Protein AF-A0A653D2W8-F1 (afdb_monomer)

InterPro domains:
  IPR002058 PAP/25A-associated [PF03828] (78-154)

Foldseek 3Di:
DQVVLCVVLVCCVPFVDDPVLSVLLLLLLCLLVQQHDAQQVQQVVADDAADADPLWGHHDPRDDPVRRRVRGDDDPDDPLRSLLSSLVCLLPDPFQFWARASNVSDIDGLCCLVDVVSDDPSCVSVVVQVPDDPHQAQPSRASGAYADNTNRSDGSCRSGDVVSSVSSSVSSVVSSVVSVVD

Mean predicted aligned error: 3.53 Å

Nearest PDB structures (foldseek):
  6i0v-assembly1_A  TM=8.458E-01  e=6.953E-09  Drosophila melanogaster
  5wu6-assembly2_B  TM=8.467E-01  e=8.467E-08  Homo sapiens
  5wu6-assembly3_C  TM=8.098E-01  e=2.177E-07  Homo sapiens
  5wu1-assembly1_A  TM=8.146E-01  e=5.916E-07  Homo sapiens
  5wu5-assembly5_D  TM=8.092E-01  e=3.794E-07  Homo sapiens

Sequence (182 aa):
MIKEWSENNNLKDHDHVSNYLLSVMAIFFLQTEQYLISIKRLREVNKGADPVIDGWETVKYTTSIKELQQYVKPCEKSITELLKAFFQYYAKFSYNSDVVCPLLGYTFRKKVFENNSSLPPEMKSYVNKLRRQSPELFKHTASFCVQDPFDLSHNLAKAWQASTVNKFKALCNLSYQHLNSL

Solvent-accessible surface area (backbone atoms only — not comparable to full-atom values): 10126 Å² total; per-residue (Å²): 103,75,66,53,54,38,54,78,64,53,34,39,86,79,53,66,55,49,67,65,48,55,50,52,54,51,52,29,52,35,16,64,72,32,55,35,73,20,49,54,56,50,43,71,69,18,81,73,83,57,49,66,60,94,68,25,57,54,67,50,90,69,60,51,71,80,64,54,52,77,74,31,50,86,77,86,67,51,72,69,55,51,50,32,50,50,22,47,50,54,42,67,52,60,42,87,51,36,27,47,32,34,33,72,23,53,71,48,56,37,71,39,72,80,42,73,91,64,49,62,78,92,45,48,42,47,61,57,45,62,73,45,88,87,46,76,65,54,50,55,88,31,50,33,33,33,42,39,70,48,53,61,36,41,36,67,32,52,82,37,45,63,67,48,51,51,52,52,29,50,51,20,42,52,51,24,53,53,61,73,73,110

Organism: Callosobruchus maculatus (NCBI:txid64391)

Secondary structure (DSSP, 8-state):
-HHHHHHHTTTTTTT---HHHHHHHHHHHHHHTTSS--HHHHHHHS-SPPPEETTEE-----S-HHHHGGGS------HHHHHHHHHHHHHH--TTTEEB-TTTTS-EEGGGGGSGGGS-GGGHHHHHHTTSSSPPPP-TTSSS-BB-SS-TT-BTTTT--HHHHHHHHHHHHHHHHHHHH-

Radius of gyration: 17.08 Å; Cα contacts (8 Å, |Δi|>4): 250; chains: 1; bounding box: 38×40×42 Å

pLDDT: mean 94.14, std 5.37, range [65.62, 98.75]

Structure (mmCIF, N/CA/C/O backbone):
data_AF-A0A653D2W8-F1
#
_entry.id   AF-A0A653D2W8-F1
#
loop_
_atom_site.group_PDB
_atom_site.id
_atom_site.type_symbol
_atom_site.label_atom_id
_atom_site.label_alt_id
_atom_site.label_comp_id
_atom_site.label_asym_id
_atom_site.label_entity_id
_atom_site.label_seq_id
_atom_site.pdbx_PDB_ins_code
_atom_site.Cartn_x
_atom_site.Cartn_y
_atom_site.Cartn_z
_atom_site.occupancy
_atom_site.B_iso_or_equiv
_atom_site.auth_seq_id
_atom_site.auth_comp_id
_atom_site.auth_asym_id
_atom_site.auth_atom_id
_atom_site.pdbx_PDB_model_num
ATOM 1 N N . MET A 1 1 ? 0.296 9.881 14.217 1.00 87.56 1 MET A N 1
ATOM 2 C CA . MET A 1 1 ? -0.995 9.161 14.301 1.00 87.56 1 MET A CA 1
ATOM 3 C C . MET A 1 1 ? -0.872 7.674 13.973 1.00 87.56 1 MET A C 1
ATOM 5 O O . MET A 1 1 ? -0.696 6.943 14.925 1.00 87.56 1 MET A O 1
ATOM 9 N N . ILE A 1 2 ? -0.869 7.178 12.720 1.00 93.25 2 ILE A N 1
ATOM 10 C CA . ILE A 1 2 ? -0.815 5.703 12.475 1.00 93.25 2 ILE A CA 1
ATOM 11 C C . ILE A 1 2 ? 0.471 5.056 13.029 1.00 93.25 2 ILE A C 1
ATOM 13 O O . ILE A 1 2 ? 0.415 3.998 13.649 1.00 93.25 2 ILE A O 1
ATOM 17 N N . LYS A 1 3 ? 1.627 5.717 12.865 1.00 93.12 3 LYS A N 1
ATOM 18 C CA . LYS A 1 3 ? 2.903 5.287 13.471 1.00 93.12 3 LYS A CA 1
ATOM 19 C C . LYS A 1 3 ? 2.792 5.116 14.992 1.00 93.12 3 LYS A C 1
ATOM 21 O O . LYS A 1 3 ? 3.157 4.077 15.520 1.00 93.12 3 LYS A O 1
ATOM 26 N N . GLU A 1 4 ? 2.294 6.145 15.661 1.00 92.69 4 GLU A N 1
ATOM 27 C CA . GLU A 1 4 ? 2.166 6.211 17.120 1.00 92.69 4 GLU A CA 1
ATOM 28 C C . GLU A 1 4 ? 1.120 5.218 17.639 1.00 92.69 4 GLU A C 1
ATOM 30 O O . GLU A 1 4 ? 1.358 4.493 18.594 1.00 92.69 4 GLU A O 1
ATOM 35 N N . TRP A 1 5 ? -0.007 5.087 16.936 1.00 94.75 5 TRP A N 1
ATOM 36 C CA . TRP A 1 5 ? -0.993 4.040 17.185 1.00 94.75 5 TRP A CA 1
ATOM 37 C C . TRP A 1 5 ? -0.360 2.643 17.117 1.00 94.75 5 TRP A C 1
ATOM 39 O O . TRP A 1 5 ? -0.633 1.804 17.970 1.00 94.75 5 TRP A O 1
ATOM 49 N N . SER A 1 6 ? 0.519 2.389 16.143 1.00 93.06 6 SER A N 1
ATOM 50 C CA . SER A 1 6 ? 1.221 1.107 16.023 1.00 93.06 6 SER A CA 1
ATOM 51 C C . SER A 1 6 ? 2.229 0.867 17.152 1.00 93.06 6 SER A C 1
ATOM 53 O O . SER A 1 6 ? 2.433 -0.284 17.536 1.00 93.06 6 SER A O 1
ATOM 55 N N . GLU A 1 7 ? 2.874 1.920 17.656 1.00 91.25 7 GLU A N 1
ATOM 56 C CA . GLU A 1 7 ? 3.772 1.860 18.818 1.00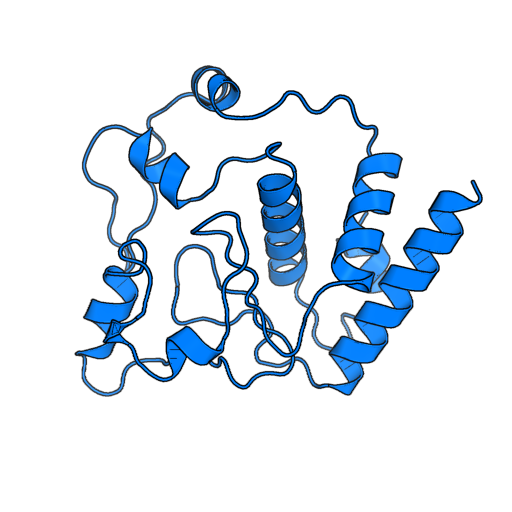 91.25 7 GLU A CA 1
ATOM 57 C C . GLU A 1 7 ? 2.971 1.525 20.082 1.00 91.25 7 GLU A C 1
ATOM 59 O O . GLU A 1 7 ? 3.240 0.515 20.726 1.00 91.25 7 GLU A O 1
ATOM 64 N N . ASN A 1 8 ? 1.896 2.268 20.349 1.00 92.50 8 ASN A N 1
ATOM 65 C CA . ASN A 1 8 ? 1.053 2.096 21.539 1.00 92.50 8 ASN A CA 1
ATOM 66 C C . ASN A 1 8 ? 0.310 0.749 21.590 1.00 92.50 8 ASN A C 1
ATOM 68 O O . ASN A 1 8 ? -0.152 0.341 22.651 1.00 92.50 8 ASN A O 1
ATOM 72 N N . ASN A 1 9 ? 0.191 0.048 20.459 1.00 90.75 9 ASN A N 1
ATOM 73 C CA . ASN A 1 9 ? -0.412 -1.286 20.376 1.00 90.75 9 ASN A CA 1
ATOM 74 C C . ASN A 1 9 ? 0.621 -2.422 20.240 1.00 90.75 9 ASN A C 1
ATOM 76 O O . ASN A 1 9 ? 0.262 -3.551 19.882 1.00 90.75 9 ASN A O 1
ATOM 80 N N . ASN A 1 10 ? 1.903 -2.148 20.517 1.00 87.38 10 ASN A N 1
ATOM 81 C CA . ASN A 1 10 ? 2.988 -3.134 20.522 1.00 87.38 10 ASN A CA 1
ATOM 82 C C . ASN A 1 10 ? 3.085 -3.937 19.213 1.00 87.38 10 ASN A C 1
ATOM 84 O O . ASN A 1 10 ? 3.295 -5.152 19.232 1.00 87.38 10 ASN A O 1
ATOM 88 N N . LEU A 1 11 ? 2.867 -3.284 18.067 1.00 85.25 11 LEU A N 1
ATOM 89 C CA . LEU A 1 11 ? 3.026 -3.906 16.747 1.00 85.25 11 LEU A CA 1
ATOM 90 C C . LEU A 1 11 ? 4.476 -3.810 16.241 1.00 85.25 11 LEU A C 1
ATOM 92 O O . LEU A 1 11 ? 4.900 -4.587 15.393 1.00 85.25 11 LEU A O 1
ATOM 96 N N . LYS A 1 12 ? 5.278 -2.875 16.750 1.00 77.00 12 LYS A N 1
ATOM 97 C CA . LYS A 1 12 ? 6.674 -2.747 16.310 1.00 77.00 12 LYS A CA 1
ATOM 98 C C . LYS A 1 12 ? 7.594 -3.781 16.932 1.00 77.00 12 LYS A C 1
ATOM 100 O O . LYS A 1 12 ? 8.312 -4.464 16.209 1.00 77.00 12 LYS A O 1
ATOM 105 N N . ASP A 1 13 ? 7.545 -3.887 18.252 1.00 69.50 13 ASP A N 1
ATOM 106 C CA . ASP A 1 13 ? 8.549 -4.640 19.003 1.00 69.50 13 ASP A CA 1
ATOM 107 C C . ASP A 1 13 ? 8.318 -6.149 18.905 1.00 69.50 13 ASP A C 1
ATOM 109 O O . ASP A 1 13 ? 9.269 -6.914 18.777 1.00 69.50 13 ASP A O 1
ATOM 113 N N . HIS A 1 14 ? 7.051 -6.574 18.886 1.00 65.62 14 HIS A N 1
ATOM 114 C CA . HIS A 1 14 ? 6.687 -7.989 18.798 1.00 65.62 14 HIS A CA 1
ATOM 115 C C . HIS A 1 14 ? 6.446 -8.486 17.372 1.00 65.62 14 HIS A C 1
ATOM 117 O O . HIS A 1 14 ? 6.720 -9.645 17.081 1.00 65.62 14 HIS A O 1
ATOM 123 N N . ASP A 1 15 ? 5.916 -7.633 16.495 1.00 72.06 15 ASP A N 1
ATOM 124 C CA . ASP A 1 15 ? 5.429 -8.041 15.173 1.00 72.06 15 ASP A CA 1
ATOM 125 C C . ASP A 1 15 ? 6.260 -7.450 14.013 1.00 72.06 15 ASP A C 1
ATOM 127 O O . ASP A 1 15 ? 5.933 -7.648 12.840 1.00 72.06 15 ASP A O 1
ATOM 131 N N . HIS A 1 16 ? 7.336 -6.715 14.330 1.00 76.94 16 HIS A N 1
ATOM 132 C CA . HIS A 1 16 ? 8.258 -6.082 13.378 1.00 76.94 16 HIS A CA 1
ATOM 133 C C . HIS A 1 16 ? 7.561 -5.243 12.294 1.00 76.94 16 HIS A C 1
ATOM 135 O O . HIS A 1 16 ? 8.010 -5.157 11.146 1.00 76.94 16 HIS A O 1
ATOM 141 N N . VAL A 1 17 ? 6.450 -4.591 12.650 1.00 84.62 17 VAL A N 1
ATOM 142 C CA . VAL A 1 17 ? 5.737 -3.690 11.744 1.00 84.62 17 VAL A CA 1
ATOM 143 C C . VAL A 1 17 ? 6.582 -2.450 11.465 1.00 84.62 17 VAL A C 1
ATOM 145 O O . VAL A 1 17 ? 6.820 -1.621 12.343 1.00 84.62 17 VAL A O 1
ATOM 148 N N . SER A 1 18 ? 7.029 -2.292 10.218 1.00 91.56 18 SER A N 1
ATOM 149 C CA . SER A 1 18 ? 7.834 -1.134 9.834 1.00 91.56 18 SER A CA 1
ATOM 150 C C . SER A 1 18 ? 6.968 0.110 9.605 1.00 91.56 18 SER A C 1
ATOM 152 O O . SER A 1 18 ? 5.850 0.042 9.091 1.00 91.56 18 SER A O 1
ATOM 154 N N . ASN A 1 19 ? 7.515 1.287 9.931 1.00 93.00 19 ASN A N 1
ATOM 155 C CA . ASN A 1 19 ? 6.874 2.566 9.593 1.00 93.00 19 ASN A CA 1
ATOM 156 C C . ASN A 1 19 ? 6.641 2.700 8.090 1.00 93.00 19 ASN A C 1
ATOM 158 O O . ASN A 1 19 ? 5.641 3.269 7.670 1.00 93.00 19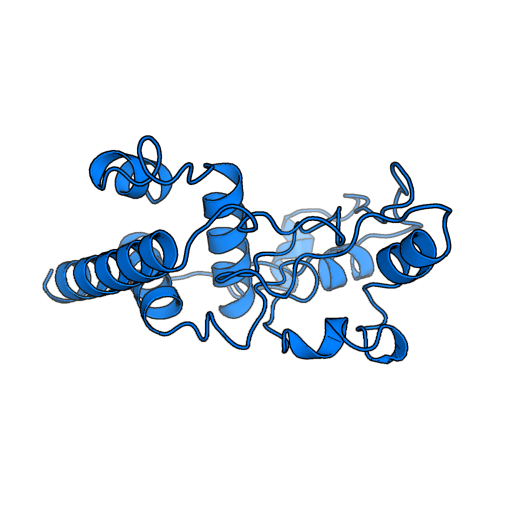 ASN A O 1
ATOM 162 N N . TYR A 1 20 ? 7.575 2.182 7.293 1.00 96.12 20 TYR A N 1
ATOM 163 C CA . TYR A 1 20 ? 7.482 2.238 5.846 1.00 96.12 20 TYR A CA 1
ATOM 164 C C . 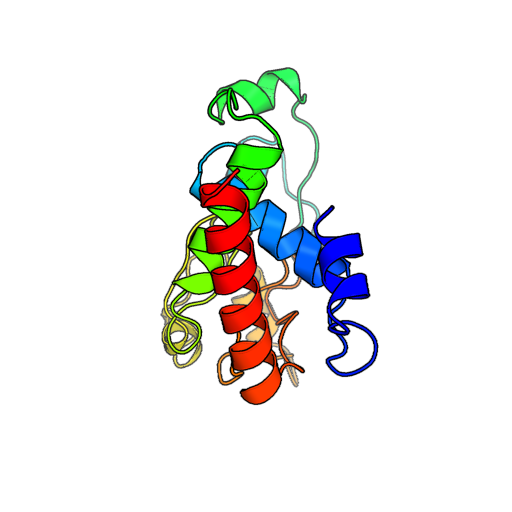TYR A 1 20 ? 6.269 1.452 5.333 1.00 96.12 20 TYR A C 1
ATOM 166 O O . TYR A 1 20 ? 5.479 1.998 4.567 1.00 96.12 20 TYR A O 1
ATOM 174 N N . LEU A 1 21 ? 6.044 0.236 5.844 1.00 96.38 21 LEU A N 1
ATOM 175 C CA . LEU A 1 21 ? 4.853 -0.558 5.539 1.00 96.38 21 LEU A CA 1
ATOM 176 C C . LEU A 1 21 ? 3.563 0.206 5.877 1.00 96.38 21 LEU A C 1
ATOM 178 O O . LEU A 1 21 ? 2.676 0.309 5.031 1.00 96.38 21 LEU A O 1
ATOM 182 N N . LEU A 1 22 ? 3.474 0.796 7.074 1.00 96.69 22 LEU A N 1
ATOM 183 C CA . LEU A 1 22 ? 2.299 1.577 7.484 1.00 96.69 22 LEU A CA 1
ATOM 184 C C . LEU A 1 22 ? 2.065 2.801 6.588 1.00 96.69 22 LEU A C 1
ATOM 186 O O . LEU A 1 22 ? 0.923 3.084 6.227 1.00 96.69 22 LEU A O 1
ATOM 190 N N . SER A 1 23 ? 3.130 3.503 6.195 1.00 97.94 23 SER A N 1
ATOM 191 C CA . SER A 1 23 ? 3.044 4.627 5.257 1.00 97.94 23 SER A CA 1
ATOM 192 C C . SER A 1 23 ? 2.527 4.180 3.892 1.00 97.94 23 SER A C 1
ATOM 194 O O . SER A 1 23 ? 1.630 4.816 3.346 1.00 97.94 23 SER A O 1
ATOM 196 N N . VAL A 1 24 ? 3.033 3.064 3.358 1.00 98.44 24 VAL A N 1
ATOM 197 C CA . VAL A 1 24 ? 2.575 2.512 2.073 1.00 98.44 24 VAL A CA 1
ATOM 198 C C . VAL A 1 24 ? 1.108 2.085 2.146 1.00 98.44 24 VAL A C 1
ATOM 200 O O . VAL A 1 24 ? 0.335 2.381 1.237 1.00 98.44 24 VAL A O 1
ATOM 203 N N . MET A 1 25 ? 0.687 1.465 3.249 1.00 98.50 25 MET A N 1
ATOM 204 C CA . MET A 1 25 ? -0.715 1.112 3.486 1.00 98.50 25 MET A CA 1
ATOM 205 C C . MET A 1 25 ? -1.630 2.341 3.551 1.00 98.50 25 MET A C 1
ATOM 207 O O . MET A 1 25 ? -2.743 2.299 3.022 1.00 98.50 25 MET A O 1
ATOM 211 N N . ALA A 1 26 ? -1.179 3.429 4.181 1.00 98.38 26 ALA A N 1
ATOM 212 C CA . ALA A 1 26 ? -1.923 4.684 4.246 1.00 98.38 26 ALA A CA 1
ATOM 213 C C . ALA A 1 26 ? -2.013 5.366 2.871 1.00 98.38 26 ALA A C 1
ATOM 215 O O . ALA A 1 26 ? -3.099 5.780 2.472 1.00 98.38 26 ALA A O 1
ATOM 216 N N . ILE A 1 27 ? -0.904 5.418 2.122 1.00 98.50 27 ILE A N 1
ATOM 217 C CA . ILE A 1 27 ? -0.872 5.935 0.745 1.00 98.50 27 ILE A CA 1
ATOM 218 C C . ILE A 1 27 ? -1.861 5.164 -0.126 1.00 98.50 27 ILE A C 1
ATOM 220 O O . ILE A 1 27 ? -2.694 5.773 -0.791 1.00 98.50 27 ILE A O 1
ATOM 224 N N . PHE A 1 28 ? -1.807 3.833 -0.085 1.00 98.75 28 PHE A N 1
ATOM 225 C CA . PHE A 1 28 ? -2.717 2.997 -0.854 1.00 98.75 28 PHE A CA 1
ATOM 226 C C . PHE A 1 28 ? -4.182 3.227 -0.480 1.00 98.75 28 PHE A C 1
ATOM 228 O O . PHE A 1 28 ? -5.018 3.388 -1.362 1.00 98.75 28 PHE A O 1
ATOM 235 N N . PHE A 1 29 ? -4.502 3.298 0.814 1.00 98.62 29 PHE A N 1
ATOM 236 C CA . PHE A 1 29 ? -5.862 3.608 1.252 1.00 98.62 29 PHE A CA 1
ATOM 237 C C . PHE A 1 29 ? -6.348 4.946 0.662 1.00 98.62 29 PHE A C 1
ATOM 239 O O . PHE A 1 29 ? -7.419 5.009 0.059 1.00 98.62 29 PHE A O 1
ATOM 246 N N . LEU A 1 30 ? -5.530 5.998 0.725 1.00 98.38 30 LEU A N 1
ATOM 247 C CA . LEU A 1 30 ? -5.877 7.292 0.130 1.00 98.38 30 LEU A CA 1
ATOM 248 C C . LEU A 1 30 ? -6.008 7.233 -1.402 1.00 98.38 30 LEU A C 1
ATOM 250 O O . LEU A 1 30 ? -6.797 7.987 -1.968 1.00 98.38 30 LEU A O 1
ATOM 254 N N . GLN A 1 31 ? -5.281 6.339 -2.080 1.00 98.38 31 GLN A N 1
ATOM 255 C CA . GLN A 1 31 ? -5.471 6.081 -3.512 1.00 98.38 31 GLN A CA 1
ATOM 256 C C . GLN A 1 31 ? -6.822 5.420 -3.795 1.00 98.38 31 GLN A C 1
ATOM 258 O O . GLN A 1 31 ? -7.507 5.829 -4.731 1.00 98.38 31 GLN A O 1
ATOM 263 N N . THR A 1 32 ? -7.250 4.460 -2.967 1.00 97.62 32 THR A N 1
ATOM 264 C CA . THR A 1 32 ? -8.574 3.826 -3.117 1.00 97.62 32 THR A CA 1
ATOM 265 C C . THR A 1 32 ? -9.725 4.812 -2.901 1.00 97.62 32 THR A C 1
ATOM 267 O O . THR A 1 32 ? -10.757 4.707 -3.559 1.00 97.62 32 THR A O 1
ATOM 270 N N . GLU A 1 33 ? -9.516 5.830 -2.063 1.00 97.44 33 GLU A N 1
ATOM 271 C CA . GLU A 1 33 ? -10.444 6.953 -1.865 1.00 97.44 33 GLU A CA 1
ATOM 272 C C . GLU A 1 33 ? -10.301 8.060 -2.932 1.00 97.44 33 GLU A C 1
ATOM 274 O O . GLU A 1 33 ? -11.037 9.046 -2.916 1.00 97.44 33 GLU A O 1
ATOM 279 N N . GLN A 1 34 ? -9.370 7.902 -3.881 1.00 97.00 34 GLN A N 1
ATOM 280 C CA . GLN A 1 34 ? -9.037 8.862 -4.943 1.00 97.00 34 GLN A CA 1
ATOM 281 C C . GLN A 1 34 ? -8.500 10.214 -4.442 1.00 97.00 34 GLN A C 1
ATOM 283 O O . GLN A 1 34 ? -8.502 11.188 -5.193 1.00 97.00 34 GLN A O 1
ATOM 288 N N . TYR A 1 35 ? -8.008 10.284 -3.202 1.00 97.56 35 TYR A N 1
ATOM 289 C CA . TYR A 1 35 ? -7.323 11.463 -2.655 1.00 97.56 35 TYR A CA 1
ATOM 290 C C . TYR A 1 35 ? -5.844 11.513 -3.037 1.00 97.56 35 TYR A C 1
ATOM 292 O O . TYR A 1 35 ? -5.236 12.581 -3.024 1.00 97.56 35 TYR A O 1
ATOM 300 N N . LEU A 1 36 ? -5.261 10.366 -3.391 1.00 97.19 36 LEU A N 1
ATOM 301 C CA . LEU A 1 36 ? -3.918 10.270 -3.950 1.00 97.19 36 LEU A CA 1
ATOM 302 C C . LEU A 1 36 ? -3.939 9.577 -5.311 1.00 97.19 36 LEU A C 1
ATOM 304 O O . LEU A 1 36 ? -4.756 8.705 -5.591 1.00 97.19 36 LEU A O 1
ATOM 308 N N . ILE A 1 37 ? -2.989 9.965 -6.153 1.00 96.81 37 ILE A N 1
ATOM 309 C CA . ILE A 1 37 ? -2.766 9.383 -7.473 1.00 96.81 37 ILE A CA 1
ATOM 310 C C . ILE A 1 37 ? -2.001 8.052 -7.354 1.00 96.81 37 ILE A C 1
ATOM 312 O O . ILE A 1 37 ? -1.132 7.898 -6.490 1.00 96.81 37 ILE A O 1
ATOM 316 N N . SER A 1 38 ? -2.309 7.076 -8.213 1.00 97.69 38 SER A N 1
ATOM 317 C CA . SER A 1 38 ? -1.534 5.828 -8.311 1.00 97.69 38 SER A CA 1
ATOM 318 C C . SER A 1 38 ? -0.161 6.069 -8.942 1.00 97.69 38 SER A C 1
ATOM 320 O O . SER A 1 38 ? 0.013 7.033 -9.689 1.00 97.69 38 SER A O 1
ATOM 322 N N . ILE A 1 39 ? 0.821 5.189 -8.704 1.00 96.81 39 ILE A N 1
ATOM 323 C CA . ILE A 1 39 ? 2.142 5.339 -9.351 1.00 96.81 39 ILE A CA 1
ATOM 324 C C . ILE A 1 39 ? 2.024 5.178 -10.869 1.00 96.81 39 ILE A C 1
ATOM 326 O O . ILE A 1 39 ? 2.666 5.925 -11.601 1.00 96.81 39 ILE A O 1
ATOM 330 N N . LYS A 1 40 ? 1.155 4.276 -11.353 1.00 95.81 40 LYS A N 1
ATOM 331 C CA . LYS A 1 40 ? 0.820 4.154 -12.780 1.00 95.81 40 LYS A CA 1
ATOM 332 C C . LYS A 1 40 ? 0.433 5.515 -13.351 1.00 95.81 40 LYS A C 1
ATOM 334 O O . LYS A 1 40 ? 1.041 5.981 -14.310 1.00 95.81 40 LYS A O 1
ATOM 339 N N . ARG A 1 41 ? -0.568 6.160 -12.746 1.00 95.69 41 ARG A N 1
ATOM 340 C CA . ARG A 1 41 ? -1.072 7.435 -13.249 1.00 95.69 41 ARG A CA 1
ATOM 341 C C . ARG A 1 41 ? -0.036 8.542 -13.089 1.00 95.69 41 ARG A C 1
ATOM 343 O O . ARG A 1 41 ? 0.070 9.399 -13.957 1.00 95.69 41 ARG A O 1
ATOM 350 N N . LEU A 1 42 ? 0.759 8.500 -12.022 1.00 95.62 42 LEU A N 1
ATOM 351 C CA . LEU A 1 42 ? 1.853 9.435 -11.808 1.00 95.62 42 LEU A CA 1
ATOM 352 C C . LEU A 1 42 ? 2.906 9.341 -12.923 1.00 95.62 42 LEU A C 1
ATOM 354 O O . LEU A 1 42 ? 3.336 10.378 -13.413 1.00 95.62 42 LEU A O 1
ATOM 358 N N . ARG A 1 43 ? 3.271 8.139 -13.380 1.00 94.50 43 ARG A N 1
ATOM 359 C CA . ARG A 1 43 ? 4.152 7.960 -14.550 1.00 94.50 43 ARG A CA 1
ATOM 360 C C . ARG A 1 43 ? 3.539 8.551 -15.821 1.00 94.50 43 ARG A C 1
ATOM 362 O O . ARG A 1 43 ? 4.194 9.314 -16.514 1.00 94.50 43 ARG A O 1
ATOM 369 N N . GLU A 1 44 ? 2.259 8.281 -16.085 1.00 93.25 44 GLU A N 1
ATOM 370 C CA . GLU A 1 44 ? 1.559 8.775 -17.287 1.00 93.25 44 GLU A CA 1
ATOM 371 C C . GLU A 1 44 ? 1.502 10.307 -17.386 1.00 93.25 44 GLU A C 1
ATOM 373 O O . GLU A 1 44 ? 1.600 10.864 -18.479 1.00 93.25 44 GLU A O 1
ATOM 378 N N . VAL A 1 45 ? 1.293 10.998 -16.261 1.00 94.56 45 VAL A N 1
ATOM 379 C CA . VAL A 1 45 ? 1.131 12.463 -16.247 1.00 94.56 45 VAL A CA 1
ATOM 380 C C . VAL A 1 45 ? 2.459 13.213 -16.223 1.00 94.56 45 VAL A C 1
ATOM 382 O O . VAL A 1 45 ? 2.469 14.429 -16.425 1.00 94.56 45 VAL A O 1
ATOM 385 N N . ASN A 1 46 ? 3.568 12.526 -15.951 1.00 93.19 46 ASN A N 1
ATOM 386 C CA . ASN A 1 46 ? 4.900 13.107 -15.987 1.00 93.19 46 ASN A CA 1
ATOM 387 C C . ASN A 1 46 ? 5.516 12.941 -17.380 1.00 93.19 46 ASN A C 1
ATOM 389 O O . ASN A 1 46 ? 5.415 11.895 -18.011 1.00 93.19 46 ASN A O 1
ATOM 393 N N . LYS A 1 47 ? 6.143 14.003 -17.895 1.00 82.25 47 LYS A N 1
ATOM 394 C CA . LYS A 1 47 ? 6.641 14.032 -19.275 1.00 82.25 47 LYS A CA 1
ATOM 395 C C . LYS A 1 47 ? 8.043 13.426 -19.371 1.00 82.25 47 LYS A C 1
ATOM 397 O O . LYS A 1 47 ? 8.967 13.818 -18.654 1.00 82.25 47 LYS A O 1
ATOM 402 N N . GLY A 1 48 ? 8.227 12.569 -20.372 1.00 83.44 48 GLY A N 1
ATOM 403 C CA . GLY A 1 48 ? 9.510 11.956 -20.721 1.00 83.44 48 GLY A CA 1
ATOM 404 C C . GLY A 1 48 ? 9.630 10.508 -20.250 1.00 83.44 48 GLY A C 1
ATOM 405 O O . GLY A 1 48 ? 8.694 9.945 -19.698 1.00 83.44 48 GLY A O 1
ATOM 406 N N . ALA A 1 49 ? 10.785 9.896 -20.508 1.00 83.38 49 ALA A N 1
ATOM 407 C CA . ALA A 1 49 ? 11.052 8.535 -20.056 1.00 83.38 49 ALA A CA 1
ATOM 408 C C . ALA A 1 49 ? 11.265 8.497 -18.535 1.00 83.38 49 ALA A C 1
ATOM 410 O O . ALA A 1 49 ? 12.009 9.322 -17.990 1.00 83.38 49 ALA A O 1
ATOM 411 N N . ASP A 1 50 ? 10.640 7.524 -17.872 1.00 87.00 50 ASP A N 1
ATOM 412 C CA . ASP A 1 50 ? 10.863 7.272 -16.453 1.00 87.00 50 ASP A CA 1
ATOM 413 C C . ASP A 1 50 ? 12.293 6.771 -16.201 1.00 87.00 50 ASP A C 1
ATOM 415 O O . ASP A 1 50 ? 12.826 5.985 -16.994 1.00 87.00 50 ASP A O 1
ATOM 419 N N . PRO A 1 51 ? 12.933 7.180 -15.090 1.00 91.69 51 PRO A N 1
ATOM 420 C CA . PRO A 1 51 ? 14.225 6.636 -14.716 1.00 91.69 51 PRO A CA 1
ATOM 421 C C . PRO A 1 51 ? 14.081 5.153 -14.376 1.00 91.69 51 PRO A C 1
ATOM 423 O O . PRO A 1 51 ? 13.106 4.735 -13.744 1.00 91.69 51 PRO A O 1
ATOM 426 N N . VAL A 1 52 ? 15.096 4.369 -14.729 1.00 93.62 52 VAL A N 1
ATOM 427 C CA . VAL A 1 52 ? 15.196 2.959 -14.352 1.00 93.62 52 VAL A CA 1
ATOM 428 C C . VAL A 1 52 ? 16.344 2.804 -13.362 1.00 93.62 52 VAL A C 1
ATOM 430 O O . VAL A 1 52 ? 17.497 3.047 -13.713 1.00 93.62 52 VAL A O 1
ATOM 433 N N . ILE A 1 53 ? 16.038 2.398 -12.129 1.00 93.56 53 ILE A N 1
ATOM 434 C CA . ILE A 1 53 ? 17.026 2.198 -11.060 1.00 93.56 53 ILE A CA 1
ATOM 435 C C . ILE A 1 53 ? 17.032 0.719 -10.701 1.00 93.56 53 ILE A C 1
ATOM 437 O O . ILE A 1 53 ? 15.996 0.161 -10.359 1.00 93.56 53 ILE A O 1
ATOM 441 N N . ASP A 1 54 ? 18.189 0.071 -10.856 1.00 92.12 54 ASP A N 1
ATOM 442 C CA . ASP A 1 54 ? 18.325 -1.388 -10.760 1.00 92.12 54 ASP A CA 1
ATOM 443 C C . ASP A 1 54 ? 17.202 -2.134 -11.514 1.00 92.12 54 ASP A C 1
ATOM 445 O O . ASP A 1 54 ? 16.545 -3.026 -10.998 1.00 92.12 54 ASP A O 1
ATOM 449 N N . GLY A 1 55 ? 16.909 -1.755 -12.759 1.00 92.25 55 GLY A N 1
ATOM 450 C CA . GLY A 1 55 ? 15.872 -2.418 -13.563 1.00 92.25 55 GLY A CA 1
ATOM 451 C C . GLY A 1 55 ? 14.419 -2.195 -13.114 1.00 92.25 55 GLY A C 1
ATOM 452 O O . GLY A 1 55 ? 13.520 -2.731 -13.761 1.00 92.25 55 GLY A O 1
ATOM 453 N N . TRP A 1 56 ? 14.178 -1.409 -12.063 1.00 95.06 56 TRP A N 1
ATOM 454 C CA . TRP A 1 56 ? 12.848 -0.970 -11.653 1.00 95.06 56 TRP A CA 1
ATOM 455 C C . TRP A 1 56 ? 12.509 0.370 -12.291 1.00 95.06 56 TRP A C 1
ATOM 457 O O . TRP A 1 56 ? 13.274 1.328 -12.192 1.00 95.06 56 TRP A O 1
ATOM 467 N N . GLU A 1 57 ? 11.353 0.442 -12.949 1.00 93.06 57 GLU A N 1
ATOM 468 C CA . GLU A 1 57 ? 10.815 1.720 -13.412 1.00 93.06 57 GLU A CA 1
ATOM 469 C C . GLU A 1 57 ? 10.430 2.568 -12.205 1.00 93.06 57 GLU A C 1
ATOM 4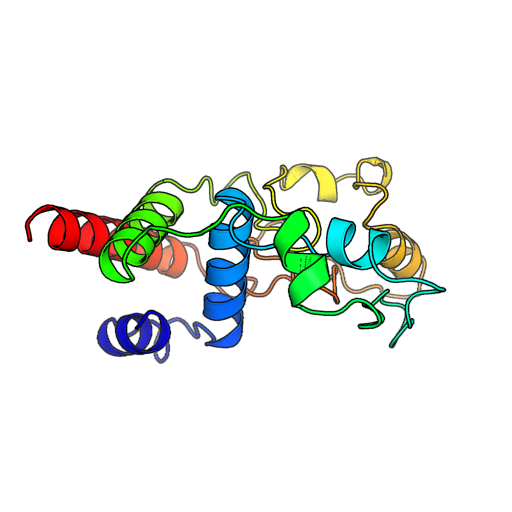71 O O . GLU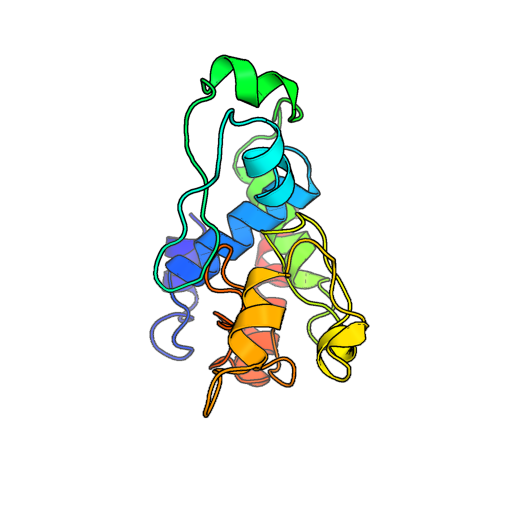 A 1 57 ? 9.718 2.119 -11.306 1.00 93.06 57 GLU A O 1
ATOM 476 N N . THR A 1 58 ? 10.893 3.808 -12.183 1.00 91.31 58 THR A N 1
ATOM 477 C CA . THR A 1 58 ? 10.583 4.760 -11.114 1.00 91.31 58 THR A CA 1
ATOM 478 C C . THR A 1 58 ? 9.627 5.821 -11.646 1.00 91.31 58 THR A C 1
ATOM 480 O O . THR A 1 58 ? 8.783 5.507 -12.483 1.00 91.31 58 THR A O 1
ATOM 483 N N . VAL A 1 59 ? 9.685 7.041 -11.120 1.00 91.81 59 VAL A N 1
ATOM 484 C CA . VAL A 1 59 ? 8.867 8.167 -11.573 1.00 91.81 59 VAL A CA 1
ATOM 485 C C . VAL A 1 59 ? 9.787 9.352 -11.777 1.00 91.81 59 VAL A C 1
ATOM 487 O O . VAL A 1 59 ? 10.552 9.714 -10.878 1.00 91.81 59 VAL A O 1
ATOM 490 N N . LYS A 1 60 ? 9.677 10.001 -12.935 1.00 90.12 60 LYS A N 1
ATOM 491 C CA . LYS A 1 60 ? 10.264 11.327 -13.125 1.00 90.12 60 LYS A CA 1
ATOM 492 C C . LYS A 1 60 ? 9.301 12.387 -12.595 1.00 90.12 60 LYS A C 1
ATOM 494 O O . LYS A 1 60 ? 8.235 12.566 -13.158 1.00 90.12 60 LYS A O 1
ATOM 499 N N . TYR A 1 61 ? 9.652 13.126 -11.549 1.00 91.06 61 TYR A N 1
ATOM 500 C CA . TYR A 1 61 ? 8.781 14.179 -11.006 1.00 91.06 61 TYR A CA 1
ATOM 501 C C . TYR A 1 61 ? 8.952 15.496 -11.781 1.00 91.06 61 TYR A C 1
ATOM 503 O O . TYR A 1 61 ? 9.699 16.379 -11.373 1.00 91.06 61 TYR A O 1
ATOM 511 N N . THR A 1 62 ? 8.294 15.607 -12.935 1.00 93.38 62 THR A N 1
ATOM 512 C CA . THR A 1 62 ? 8.315 16.804 -13.803 1.00 93.38 62 THR A CA 1
ATOM 513 C C . THR A 1 62 ? 7.073 17.682 -13.685 1.00 93.38 62 THR A C 1
ATOM 515 O O . THR A 1 62 ? 7.126 18.861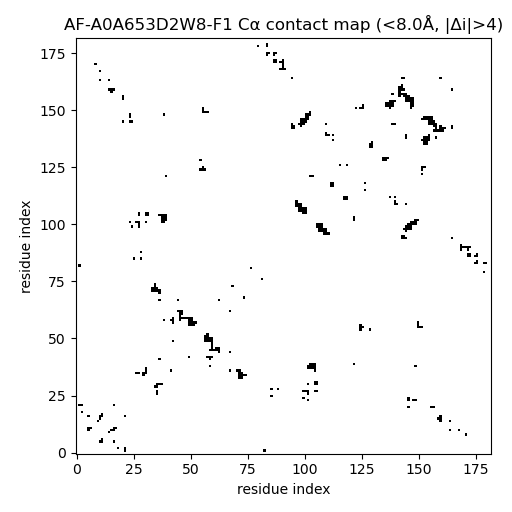 -14.020 1.00 93.38 62 THR A O 1
ATOM 518 N N . THR A 1 63 ? 5.956 17.106 -13.252 1.00 94.38 63 THR A N 1
ATOM 519 C CA . THR A 1 63 ? 4.648 17.757 -13.182 1.00 94.38 63 THR A CA 1
ATOM 520 C C . THR A 1 63 ? 4.477 18.398 -11.812 1.00 94.38 63 THR A C 1
ATOM 522 O O . THR A 1 63 ? 4.783 17.782 -10.788 1.00 94.38 63 THR A O 1
ATOM 525 N N . SER A 1 64 ? 4.001 19.643 -11.777 1.00 94.44 64 SER A N 1
ATOM 526 C CA . SER A 1 64 ? 3.851 20.379 -10.521 1.00 94.44 64 SER A CA 1
ATOM 527 C C . SER A 1 64 ? 2.737 19.798 -9.646 1.00 94.44 64 SER A C 1
ATOM 529 O O . SER A 1 64 ? 1.779 19.206 -10.139 1.00 94.44 64 SER A O 1
ATOM 531 N N . ILE A 1 65 ? 2.802 20.030 -8.330 1.00 93.06 65 ILE A N 1
ATOM 532 C CA . ILE A 1 65 ? 1.743 19.600 -7.398 1.00 93.06 65 ILE A CA 1
ATOM 533 C C . ILE A 1 65 ? 0.379 20.184 -7.799 1.00 93.06 65 ILE A C 1
ATOM 535 O O . ILE A 1 65 ? -0.619 19.469 -7.768 1.00 93.06 65 ILE A O 1
ATOM 539 N N . LYS A 1 66 ? 0.340 21.453 -8.229 1.00 94.50 66 LYS A N 1
ATOM 540 C CA . LYS A 1 66 ? -0.891 22.121 -8.681 1.00 94.50 66 LYS A CA 1
ATOM 541 C C . LYS A 1 66 ? -1.517 21.409 -9.880 1.00 94.50 66 LYS A C 1
ATOM 543 O O . LYS A 1 66 ? -2.731 21.256 -9.943 1.00 94.50 66 LYS A O 1
ATOM 548 N N . GLU A 1 67 ? -0.697 20.950 -10.819 1.00 94.31 67 GLU A N 1
ATOM 549 C CA . GLU A 1 67 ? -1.178 20.147 -11.941 1.00 94.31 67 GLU A CA 1
ATOM 550 C C . GLU A 1 67 ? -1.589 18.743 -11.490 1.00 94.31 67 GLU A C 1
ATOM 552 O O . GLU A 1 67 ? -2.580 18.224 -11.985 1.00 94.31 67 GLU A O 1
ATOM 557 N N . LEU A 1 68 ? -0.890 18.114 -10.542 1.00 94.25 68 LEU A N 1
ATOM 558 C CA . LEU A 1 68 ? -1.267 16.785 -10.043 1.00 94.25 68 LEU A CA 1
ATOM 559 C C . LEU A 1 68 ? -2.621 16.782 -9.319 1.00 94.25 68 LEU A C 1
ATOM 561 O O . LEU A 1 68 ? -3.357 15.799 -9.414 1.00 94.25 68 LEU A O 1
ATOM 565 N N . GLN A 1 69 ? -2.977 17.885 -8.654 1.00 93.94 69 GLN A N 1
ATOM 566 C CA . GLN A 1 69 ? -4.262 18.048 -7.966 1.00 93.94 69 GLN A CA 1
ATOM 567 C C . GLN A 1 69 ? -5.475 17.871 -8.891 1.00 93.94 69 GLN A C 1
ATOM 569 O O . GLN A 1 69 ? -6.532 17.473 -8.416 1.00 93.94 69 GLN A O 1
ATOM 574 N N . GLN A 1 70 ? -5.331 18.084 -10.205 1.00 94.69 70 GLN A N 1
ATOM 575 C CA . GLN A 1 70 ? -6.428 17.893 -11.164 1.00 94.69 70 GLN A CA 1
ATOM 576 C C . GLN A 1 70 ? -6.835 16.417 -11.353 1.00 94.69 70 GLN A C 1
ATOM 578 O O . GLN A 1 70 ? -7.883 16.138 -11.928 1.00 94.69 70 GLN A O 1
ATOM 583 N N . TYR A 1 71 ? -6.003 15.468 -10.904 1.00 95.12 71 TYR A N 1
ATOM 584 C CA . TYR A 1 71 ? -6.223 14.025 -11.073 1.00 95.12 71 TYR A CA 1
ATOM 585 C C . TYR A 1 71 ? -6.720 13.321 -9.806 1.00 95.12 71 TYR A C 1
ATOM 587 O O . TYR A 1 71 ? -6.860 12.097 -9.809 1.00 95.12 71 TYR A O 1
ATOM 595 N N . VAL A 1 72 ? -6.956 14.064 -8.727 1.00 96.38 72 VAL A N 1
ATOM 596 C CA . VAL A 1 72 ? -7.427 13.532 -7.444 1.00 96.38 72 VAL A CA 1
ATOM 597 C C . VAL A 1 72 ? -8.654 14.302 -6.977 1.00 96.38 72 VAL A C 1
ATOM 599 O O . VAL A 1 72 ? -8.898 15.434 -7.391 1.00 96.38 72 VAL A O 1
ATOM 602 N N . LYS A 1 73 ? -9.445 13.687 -6.102 1.00 95.69 73 LYS A N 1
ATOM 603 C CA . LYS A 1 73 ? -10.550 14.367 -5.434 1.00 95.69 73 LYS A CA 1
ATOM 604 C C . LYS A 1 73 ? -10.008 15.288 -4.339 1.00 95.69 73 LYS A C 1
ATOM 606 O O . LYS A 1 73 ? -9.094 14.880 -3.616 1.00 95.69 73 LYS A O 1
ATOM 611 N N . PRO A 1 74 ? -10.582 16.489 -4.153 1.00 94.19 74 PRO A N 1
ATOM 612 C CA . PRO A 1 74 ? -10.316 17.265 -2.952 1.00 94.19 74 PRO A CA 1
ATOM 613 C C . PRO A 1 74 ? -10.737 16.449 -1.722 1.00 94.19 74 PRO A C 1
ATOM 615 O O . PRO A 1 74 ? -11.789 15.807 -1.706 1.00 94.19 74 PRO A O 1
ATOM 618 N N . CYS A 1 75 ? -9.883 16.436 -0.701 1.00 94.62 75 CYS A N 1
ATOM 619 C CA . CYS A 1 75 ? -10.163 15.750 0.552 1.00 94.62 75 CYS A CA 1
ATOM 620 C C . CYS A 1 75 ? -10.761 16.741 1.550 1.00 94.62 75 CYS A C 1
ATOM 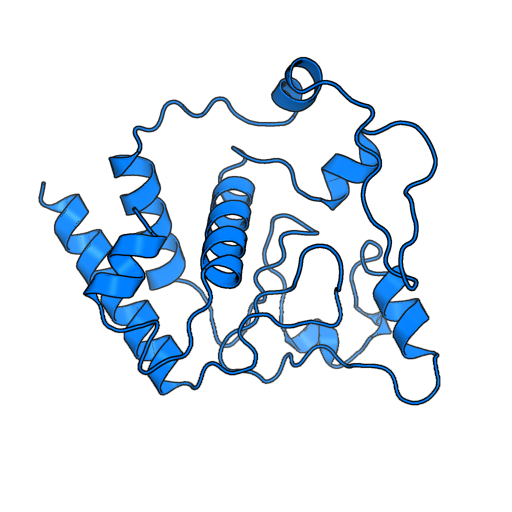622 O O . CYS A 1 75 ? -10.039 17.517 2.166 1.00 94.62 75 CYS A O 1
ATOM 624 N N . GLU A 1 76 ? -12.078 16.683 1.718 1.00 94.31 76 GLU A N 1
ATOM 625 C CA . GLU A 1 76 ? -12.814 17.494 2.700 1.00 94.31 76 GLU A CA 1
ATOM 626 C C . GLU A 1 76 ? -12.940 16.793 4.063 1.00 94.31 76 GLU A C 1
ATOM 628 O O . GLU A 1 76 ? -13.436 17.373 5.024 1.00 94.31 76 GLU A O 1
ATOM 633 N N . LYS A 1 77 ? -12.470 15.541 4.159 1.00 95.56 77 LYS A N 1
ATOM 634 C CA . LYS A 1 77 ? -12.479 14.761 5.397 1.00 95.56 77 LYS A CA 1
ATOM 635 C C . LYS A 1 77 ? -11.459 15.314 6.389 1.00 95.56 77 LYS A C 1
ATOM 637 O O . LYS A 1 77 ? -10.298 15.552 6.048 1.00 95.56 77 LYS A O 1
ATOM 642 N N . SER A 1 78 ? -11.874 15.416 7.643 1.00 96.19 78 SER A N 1
ATOM 643 C CA . SER A 1 78 ? -10.975 15.623 8.772 1.00 96.19 78 SER A CA 1
ATOM 644 C C . SER A 1 78 ? -10.015 14.441 8.947 1.00 96.19 78 SER A C 1
ATOM 646 O O . SER A 1 78 ? -10.251 13.321 8.483 1.00 96.19 78 SER A O 1
ATOM 648 N N . ILE A 1 79 ? -8.928 14.664 9.687 1.00 95.12 79 ILE A N 1
ATOM 649 C CA . ILE A 1 79 ? -7.958 13.607 10.000 1.00 95.12 79 ILE A CA 1
ATOM 650 C C . ILE A 1 79 ? -8.629 12.446 10.754 1.00 95.12 79 ILE A C 1
ATOM 652 O O . ILE A 1 79 ? -8.342 11.284 10.469 1.00 95.12 79 ILE A O 1
ATOM 656 N N . THR A 1 80 ? -9.550 12.740 11.674 1.00 96.00 80 THR A N 1
ATOM 657 C CA . THR A 1 80 ? -10.297 11.722 12.427 1.00 96.00 80 THR A CA 1
ATOM 658 C C . THR A 1 80 ? -11.156 10.859 11.505 1.00 96.00 80 THR A C 1
ATOM 660 O O . THR A 1 80 ? -11.153 9.635 11.632 1.00 96.00 80 THR A O 1
ATOM 663 N N . GLU A 1 81 ? -11.841 11.462 10.530 1.00 97.12 81 GLU A N 1
ATOM 664 C CA . GLU A 1 81 ? -12.634 10.721 9.542 1.00 97.12 81 GLU A CA 1
ATOM 665 C C . GLU A 1 81 ? -11.761 9.850 8.636 1.00 97.12 81 GLU A C 1
ATOM 667 O O . GLU A 1 81 ? -12.117 8.702 8.362 1.00 97.12 81 GLU A O 1
ATOM 672 N N . LEU A 1 82 ? -10.597 10.357 8.214 1.00 97.75 82 LEU A N 1
ATOM 673 C CA . LEU A 1 82 ? -9.625 9.583 7.439 1.00 97.75 82 LEU A CA 1
ATOM 674 C C . LEU A 1 82 ? -9.081 8.393 8.233 1.00 97.75 82 LEU A C 1
ATOM 676 O O . LEU A 1 82 ? -8.990 7.295 7.691 1.00 97.75 82 LEU A O 1
ATOM 680 N N . LEU A 1 83 ? -8.763 8.576 9.518 1.00 97.75 83 LEU A N 1
ATOM 681 C CA . LEU A 1 83 ? -8.327 7.484 10.391 1.00 97.75 83 LEU A CA 1
ATOM 682 C C . LEU A 1 83 ? -9.434 6.456 10.607 1.00 97.75 83 LEU A C 1
ATOM 684 O O . LEU A 1 83 ? -9.181 5.256 10.497 1.00 97.75 83 LEU A O 1
ATOM 688 N N . LYS A 1 84 ? -10.668 6.911 10.855 1.00 97.94 84 LYS A N 1
ATOM 689 C CA . LYS A 1 84 ? -11.831 6.028 10.987 1.00 97.94 84 LYS A CA 1
ATOM 690 C C . LYS A 1 84 ? -11.998 5.168 9.735 1.00 97.94 84 LYS A C 1
ATOM 692 O O . LYS A 1 84 ? -12.125 3.949 9.844 1.00 97.94 84 LYS A O 1
ATOM 697 N N . ALA A 1 85 ? -11.948 5.787 8.557 1.00 98.19 85 ALA A N 1
ATOM 698 C CA . ALA A 1 85 ? -12.068 5.091 7.282 1.00 98.19 85 ALA A CA 1
ATOM 699 C C . ALA A 1 85 ? -10.877 4.151 7.007 1.00 98.19 85 ALA A C 1
ATOM 701 O O . ALA A 1 85 ? -11.097 3.016 6.589 1.00 98.19 85 ALA A O 1
ATOM 702 N N . PHE A 1 86 ? -9.642 4.553 7.328 1.00 98.50 86 PHE A N 1
ATOM 703 C CA . PHE A 1 86 ? -8.450 3.700 7.226 1.00 98.50 86 PHE A CA 1
ATOM 704 C C . PHE A 1 86 ? -8.590 2.424 8.068 1.00 98.50 86 PHE A C 1
ATOM 706 O O . PHE A 1 86 ? -8.392 1.313 7.570 1.00 98.50 86 PHE A O 1
ATOM 713 N N . PHE A 1 87 ? -8.973 2.567 9.340 1.00 98.62 87 PHE A N 1
ATOM 714 C CA . PHE A 1 87 ? -9.155 1.427 10.234 1.00 98.62 87 PHE A CA 1
ATOM 715 C C . PHE A 1 87 ? -10.315 0.536 9.790 1.00 98.62 87 PHE A C 1
ATOM 717 O O . PHE A 1 87 ? -10.186 -0.687 9.813 1.00 98.62 87 PHE A O 1
ATOM 724 N N . GLN A 1 88 ? -11.418 1.122 9.318 1.00 98.62 88 GLN A N 1
ATOM 725 C CA . GLN A 1 88 ? -12.536 0.359 8.766 1.00 98.62 88 GLN A CA 1
ATOM 726 C C . GLN A 1 88 ? -12.124 -0.452 7.530 1.00 98.62 88 GLN A C 1
ATOM 728 O O . GLN A 1 88 ? -12.492 -1.624 7.413 1.00 98.62 88 GLN A O 1
ATOM 733 N N . TYR A 1 89 ? -11.364 0.168 6.624 1.00 98.69 89 TYR A N 1
ATOM 734 C CA . TYR A 1 89 ? -10.877 -0.452 5.397 1.00 98.69 89 TYR A CA 1
ATOM 735 C C . TYR A 1 89 ? -10.043 -1.692 5.716 1.00 98.69 89 TYR A C 1
ATOM 737 O O . TYR A 1 89 ? -10.355 -2.796 5.265 1.00 98.69 89 TYR A O 1
ATOM 745 N N . TYR A 1 90 ? -9.030 -1.540 6.571 1.00 98.62 90 TYR A N 1
ATOM 746 C CA . TYR A 1 90 ? -8.147 -2.647 6.919 1.00 98.62 90 TYR A CA 1
ATOM 747 C C . TYR A 1 90 ? -8.798 -3.677 7.854 1.00 98.62 90 TYR A C 1
ATOM 749 O O . TYR A 1 90 ? -8.534 -4.865 7.714 1.00 98.62 90 TYR A O 1
ATOM 757 N N . ALA A 1 91 ? -9.758 -3.304 8.705 1.00 98.50 91 ALA A N 1
ATOM 758 C CA . ALA A 1 91 ? -10.546 -4.284 9.464 1.00 98.50 91 ALA A CA 1
ATOM 759 C C . ALA A 1 91 ? -11.326 -5.262 8.557 1.00 98.50 91 ALA A C 1
ATOM 761 O O . ALA A 1 91 ? -11.563 -6.411 8.940 1.00 98.50 91 ALA A O 1
ATOM 762 N N . LYS A 1 92 ? -11.718 -4.820 7.354 1.00 98.19 92 LYS A N 1
ATOM 763 C CA . LYS A 1 92 ? -12.518 -5.593 6.388 1.00 98.19 92 LYS A CA 1
ATOM 764 C C . LYS A 1 92 ? -11.716 -6.120 5.193 1.00 98.19 92 LYS A C 1
ATOM 766 O O . LYS A 1 92 ? -12.283 -6.821 4.359 1.00 98.19 92 LYS A O 1
ATOM 771 N N . PHE A 1 93 ? -10.425 -5.808 5.104 1.00 98.62 93 PHE A N 1
ATOM 772 C CA . PHE A 1 93 ? -9.592 -6.168 3.959 1.00 98.62 93 PHE A CA 1
ATOM 773 C C . PHE A 1 93 ? -9.485 -7.692 3.766 1.00 98.62 93 PHE A C 1
ATOM 775 O O . PHE A 1 93 ? -9.382 -8.462 4.725 1.00 98.62 93 PHE A O 1
ATOM 782 N N . SER A 1 94 ? -9.461 -8.140 2.509 1.00 98.12 94 SER A N 1
ATOM 783 C CA . SER A 1 94 ? -9.355 -9.557 2.137 1.00 98.12 94 SER A CA 1
ATOM 784 C C . SER A 1 94 ? -7.900 -10.045 2.128 1.00 98.12 94 SER A C 1
ATOM 786 O O . SER A 1 94 ? -7.344 -10.390 1.085 1.00 98.12 94 SER A O 1
ATOM 788 N N . TYR A 1 95 ? -7.278 -10.106 3.310 1.00 98.06 95 TYR A N 1
ATOM 789 C CA . TYR A 1 95 ? -5.856 -10.445 3.497 1.00 98.06 95 TYR A CA 1
ATOM 790 C C . TYR A 1 95 ? -5.404 -11.729 2.793 1.00 98.06 95 TYR A C 1
ATOM 792 O O . TYR A 1 95 ? -4.282 -11.786 2.297 1.00 98.06 95 TYR A O 1
ATOM 800 N N . ASN A 1 96 ? -6.269 -12.744 2.717 1.00 95.88 96 ASN A N 1
ATOM 801 C CA . ASN A 1 96 ? -5.928 -14.053 2.158 1.00 95.88 96 ASN A CA 1
ATOM 802 C C . ASN A 1 96 ? -5.927 -14.092 0.631 1.00 95.88 96 ASN A C 1
ATOM 804 O O . ASN A 1 96 ? -5.255 -14.950 0.069 1.00 95.88 96 ASN A O 1
ATOM 808 N N . SER A 1 97 ? -6.655 -13.197 -0.037 1.00 97.19 97 SER A N 1
ATOM 809 C CA . SER A 1 97 ? -6.881 -13.279 -1.482 1.00 97.19 97 SER A CA 1
ATOM 810 C C . SER A 1 97 ? -6.313 -12.108 -2.265 1.00 97.19 97 SER A C 1
ATOM 812 O O . SER A 1 97 ? -6.060 -12.264 -3.458 1.00 97.19 97 SER A O 1
ATOM 814 N N . ASP A 1 98 ? -6.123 -10.957 -1.622 1.00 98.19 98 ASP A N 1
ATOM 815 C CA . ASP A 1 98 ? -5.876 -9.695 -2.313 1.00 98.19 98 ASP A CA 1
ATOM 816 C C . ASP A 1 98 ? -4.511 -9.097 -1.944 1.00 98.19 98 ASP A C 1
ATOM 818 O O . ASP A 1 98 ? -3.944 -9.366 -0.879 1.00 98.19 98 ASP A O 1
ATOM 822 N N . VAL A 1 99 ? -3.981 -8.283 -2.857 1.00 98.31 99 VAL A N 1
ATOM 823 C CA . VAL A 1 99 ? -2.705 -7.571 -2.729 1.00 98.31 99 VAL A CA 1
ATOM 824 C C . VAL A 1 99 ? -2.969 -6.072 -2.656 1.00 98.31 99 VAL A C 1
ATOM 826 O O . VAL A 1 99 ? -3.676 -5.519 -3.499 1.00 98.31 99 VAL A O 1
ATOM 829 N N . VAL A 1 100 ? -2.378 -5.411 -1.661 1.00 98.69 100 VAL A N 1
ATOM 830 C CA . VAL A 1 100 ? -2.270 -3.949 -1.613 1.00 98.69 100 VAL A CA 1
ATOM 831 C C . VAL A 1 100 ? -1.231 -3.518 -2.646 1.00 98.69 100 VAL A C 1
ATOM 833 O O . VAL A 1 100 ? -0.070 -3.918 -2.551 1.00 98.69 100 VAL A O 1
ATOM 836 N N . CYS A 1 101 ? -1.646 -2.721 -3.632 1.00 98.50 101 CYS A N 1
ATOM 837 C CA . CYS A 1 101 ? -0.815 -2.362 -4.779 1.00 98.50 101 CYS A CA 1
ATOM 838 C C . CYS A 1 101 ? -0.856 -0.853 -5.059 1.00 98.50 101 CYS A C 1
ATOM 840 O O . CYS A 1 101 ? -1.707 -0.382 -5.822 1.00 98.50 101 CYS A O 1
ATOM 842 N N . PRO A 1 102 ? 0.083 -0.076 -4.492 1.00 98.50 102 PRO A N 1
ATOM 843 C CA . PRO A 1 102 ? 0.158 1.360 -4.747 1.00 98.50 102 PRO A CA 1
ATOM 844 C C . PRO A 1 102 ? 0.483 1.709 -6.204 1.00 98.50 102 PRO A C 1
ATOM 846 O O . PRO A 1 102 ? 0.165 2.808 -6.670 1.00 98.50 102 PRO A O 1
ATOM 849 N N . LEU A 1 103 ? 1.104 0.771 -6.936 1.00 98.00 103 LEU A N 1
ATOM 850 C CA . LEU A 1 103 ? 1.363 0.924 -8.363 1.00 98.00 103 LEU A CA 1
ATOM 851 C C . LEU A 1 103 ? 0.064 1.172 -9.131 1.00 98.00 103 LEU A C 1
ATOM 853 O O . LEU A 1 103 ? -0.035 2.128 -9.898 1.00 98.00 103 LEU A O 1
ATOM 857 N N . LEU A 1 104 ? -0.932 0.325 -8.892 1.00 97.81 104 LEU A N 1
ATOM 858 C CA . LEU A 1 104 ? -2.214 0.368 -9.584 1.00 97.81 104 LEU A CA 1
ATOM 859 C C . LEU A 1 104 ? -3.220 1.295 -8.892 1.00 97.81 104 LEU A C 1
ATOM 861 O O . LEU A 1 104 ? -4.077 1.868 -9.561 1.00 97.81 104 LEU A O 1
ATOM 865 N N . GLY A 1 105 ? -3.099 1.474 -7.573 1.00 98.00 105 GLY A N 1
ATOM 866 C CA . GLY A 1 105 ? -4.051 2.228 -6.751 1.00 98.00 105 GLY A CA 1
ATOM 867 C C . GLY A 1 105 ? -5.342 1.461 -6.443 1.00 98.00 105 GLY A C 1
ATOM 868 O O . GLY A 1 105 ? -6.293 2.042 -5.932 1.00 98.00 105 GLY A O 1
ATOM 869 N N . TYR A 1 106 ? -5.387 0.164 -6.752 1.00 97.75 106 TYR A N 1
ATOM 870 C CA . TYR A 1 106 ? -6.484 -0.746 -6.427 1.00 97.75 106 TYR A CA 1
ATOM 871 C C . TYR A 1 106 ? -5.936 -2.144 -6.097 1.00 97.75 106 TYR A C 1
ATOM 873 O O . TYR A 1 106 ? -4.766 -2.439 -6.355 1.00 97.75 106 TYR A O 1
ATOM 881 N N . THR A 1 107 ? -6.757 -3.004 -5.489 1.00 97.94 107 THR A N 1
ATOM 882 C CA . THR A 1 107 ? -6.352 -4.375 -5.151 1.00 97.94 107 THR A CA 1
ATOM 883 C C . THR A 1 107 ? -6.484 -5.325 -6.334 1.00 97.94 107 THR A C 1
ATOM 885 O O . THR A 1 107 ? -7.391 -5.218 -7.153 1.00 97.94 107 THR A O 1
ATOM 888 N N . PHE A 1 108 ? -5.634 -6.344 -6.386 1.00 95.62 108 PHE A N 1
ATOM 889 C CA . PHE A 1 108 ? -5.821 -7.465 -7.306 1.00 95.62 108 PHE A CA 1
ATOM 890 C C . PHE A 1 108 ? -5.517 -8.790 -6.609 1.00 95.62 108 PHE A C 1
ATOM 892 O O . PHE A 1 108 ? -4.976 -8.825 -5.501 1.00 95.62 108 PHE A O 1
ATOM 899 N N . ARG A 1 109 ? -5.926 -9.899 -7.231 1.00 96.81 109 ARG A N 1
ATOM 900 C CA . ARG A 1 109 ? -5.855 -11.222 -6.605 1.00 96.81 109 ARG A CA 1
ATOM 901 C C . ARG A 1 109 ? -4.414 -11.731 -6.535 1.00 96.81 109 ARG A C 1
ATOM 903 O O . ARG A 1 109 ? -3.718 -11.734 -7.545 1.00 96.81 109 ARG A O 1
ATOM 910 N N . LYS A 1 110 ? -4.022 -12.300 -5.392 1.00 96.25 110 LYS A N 1
ATOM 911 C CA . LYS A 1 110 ? -2.722 -12.967 -5.188 1.00 96.25 110 LYS A CA 1
ATOM 912 C C . LYS A 1 110 ? -2.430 -14.045 -6.230 1.00 96.25 110 LYS A C 1
ATOM 914 O O . LYS A 1 110 ? -1.306 -14.124 -6.706 1.00 96.25 110 LYS A O 1
ATOM 919 N N . LYS A 1 111 ? -3.453 -14.810 -6.634 1.00 95.19 111 LYS A N 1
ATOM 920 C CA . LYS A 1 111 ? -3.341 -15.890 -7.633 1.00 95.19 111 LYS A CA 1
ATOM 921 C C . LYS A 1 111 ? -2.755 -15.440 -8.976 1.00 95.19 111 LYS A C 1
ATOM 923 O O . LYS A 1 111 ? -2.256 -16.255 -9.735 1.00 95.19 111 LYS A O 1
ATOM 928 N N . VAL A 1 112 ? -2.802 -14.141 -9.285 1.00 93.94 112 VAL A N 1
ATOM 929 C CA . VAL A 1 112 ? -2.189 -13.591 -10.502 1.00 93.94 112 VAL A CA 1
ATOM 930 C C . VAL A 1 112 ? -0.669 -13.821 -10.521 1.00 93.94 112 VAL A C 1
ATOM 932 O O . VAL A 1 112 ? -0.094 -13.958 -11.593 1.00 93.94 112 VAL A O 1
ATOM 935 N N . PHE A 1 113 ? -0.023 -13.940 -9.356 1.00 94.12 113 PHE A N 1
ATOM 936 C CA . PHE A 1 113 ? 1.406 -14.250 -9.246 1.00 94.12 113 PHE A CA 1
ATOM 937 C C . PHE A 1 113 ? 1.751 -15.736 -9.444 1.00 94.12 113 PHE A C 1
ATOM 939 O O . PHE A 1 113 ? 2.927 -16.060 -9.574 1.00 94.12 113 PHE A O 1
ATOM 946 N N . GLU A 1 114 ? 0.766 -16.641 -9.495 1.00 90.62 114 GLU A N 1
ATOM 947 C CA . GLU A 1 114 ? 1.004 -18.061 -9.810 1.00 90.62 114 GLU A CA 1
ATOM 948 C C . GLU A 1 114 ? 1.340 -18.249 -11.296 1.00 90.62 114 GLU A C 1
ATOM 950 O O . GLU A 1 114 ? 2.079 -19.160 -11.667 1.00 90.62 114 GLU A O 1
ATOM 955 N N . ASN A 1 115 ? 0.824 -17.360 -12.152 1.00 85.81 115 ASN A N 1
ATOM 956 C CA . ASN A 1 115 ? 1.087 -17.349 -13.582 1.00 85.81 115 ASN A CA 1
ATOM 957 C C . ASN A 1 115 ? 1.480 -15.942 -14.047 1.00 85.81 115 ASN A C 1
ATOM 959 O O . ASN A 1 115 ? 0.628 -15.091 -14.308 1.00 85.81 115 ASN A O 1
ATOM 963 N N . ASN A 1 116 ? 2.784 -15.734 -14.239 1.00 77.06 116 ASN A N 1
ATOM 964 C CA . ASN A 1 116 ? 3.370 -14.447 -14.624 1.00 77.06 116 ASN A CA 1
ATOM 965 C C . ASN A 1 116 ? 2.791 -13.846 -15.918 1.00 77.06 116 ASN A C 1
ATOM 967 O O . ASN A 1 116 ? 2.853 -12.633 -16.102 1.00 77.06 116 ASN A O 1
ATOM 971 N N . SER A 1 117 ? 2.203 -14.656 -16.805 1.00 77.75 117 SER A N 1
ATOM 972 C CA . SER A 1 117 ? 1.532 -14.180 -18.024 1.00 77.75 117 SER A CA 1
ATOM 973 C C . SER A 1 117 ? 0.247 -13.393 -17.745 1.00 77.75 117 SER A C 1
ATOM 975 O O . SER A 1 117 ? -0.247 -12.708 -18.633 1.00 77.75 117 SER A O 1
ATOM 977 N N . SER A 1 118 ? -0.300 -13.497 -16.530 1.00 86.06 118 SER A N 1
ATOM 978 C CA . SER A 1 118 ? -1.534 -12.820 -16.107 1.00 86.06 118 SER A CA 1
ATOM 979 C C . SER A 1 118 ? -1.276 -11.498 -15.378 1.00 86.06 118 SER A C 1
ATOM 981 O O . SER A 1 118 ? -2.228 -10.840 -14.956 1.00 86.06 118 SER A O 1
ATOM 983 N N . LEU A 1 119 ? -0.007 -11.120 -15.183 1.00 93.50 119 LEU A N 1
ATOM 984 C CA . LEU A 1 119 ? 0.351 -9.903 -14.463 1.00 93.50 119 LEU A CA 1
ATOM 985 C C . LEU A 1 119 ? -0.085 -8.646 -15.236 1.00 93.50 119 LEU A C 1
ATOM 987 O O . LEU A 1 119 ? 0.002 -8.621 -16.466 1.00 93.50 119 LEU A O 1
ATOM 991 N N . PRO A 1 120 ? -0.507 -7.582 -14.529 1.00 93.75 120 PRO A N 1
ATOM 992 C CA . PRO A 1 120 ? -0.844 -6.309 -15.155 1.00 93.75 120 PRO A CA 1
ATOM 993 C C . PRO A 1 120 ? 0.321 -5.759 -16.001 1.00 93.75 120 PRO A C 1
ATOM 995 O O . PRO A 1 120 ? 1.474 -5.846 -15.563 1.00 93.75 120 PRO A O 1
ATOM 998 N N . PRO A 1 121 ? 0.060 -5.155 -17.178 1.00 93.69 121 PRO A N 1
ATOM 999 C CA . PRO A 1 121 ? 1.102 -4.598 -18.049 1.00 93.69 121 PRO A CA 1
ATOM 1000 C C . PRO A 1 121 ? 2.025 -3.583 -17.359 1.00 93.69 121 PRO A C 1
ATOM 1002 O O . PRO A 1 121 ? 3.204 -3.467 -17.697 1.00 93.69 121 PRO A O 1
ATOM 1005 N N . GLU A 1 122 ? 1.513 -2.874 -16.355 1.00 94.75 122 GLU A N 1
ATOM 1006 C CA . GLU A 1 122 ? 2.257 -1.919 -15.531 1.00 94.75 122 GLU A CA 1
ATOM 1007 C C . GLU A 1 122 ? 3.394 -2.574 -14.731 1.00 94.75 122 GLU A C 1
ATOM 1009 O O . GLU A 1 122 ? 4.310 -1.884 -14.287 1.00 94.75 122 GLU A O 1
ATOM 1014 N N . MET A 1 123 ? 3.363 -3.900 -14.566 1.00 95.38 123 MET A N 1
ATOM 1015 C CA . MET A 1 123 ? 4.395 -4.689 -13.891 1.00 95.38 123 MET A CA 1
ATOM 1016 C C . MET A 1 123 ? 5.466 -5.229 -14.848 1.00 95.38 123 MET A C 1
ATOM 1018 O O . MET A 1 123 ? 6.208 -6.145 -14.495 1.00 95.38 123 MET A O 1
ATOM 1022 N N . LYS A 1 124 ? 5.598 -4.682 -16.061 1.00 93.56 124 LYS A N 1
ATOM 1023 C CA . LYS A 1 124 ? 6.593 -5.144 -17.049 1.00 93.56 124 LYS A CA 1
ATOM 1024 C C . LYS A 1 124 ? 8.035 -5.177 -16.516 1.00 93.56 124 LYS A C 1
ATOM 1026 O O . LYS A 1 124 ? 8.789 -6.073 -16.889 1.00 93.56 124 LYS A O 1
ATOM 1031 N N . SER A 1 125 ? 8.425 -4.262 -15.623 1.00 93.62 125 SER A N 1
ATOM 1032 C CA . SER A 1 125 ? 9.748 -4.277 -14.974 1.00 93.62 125 SER A CA 1
ATOM 1033 C C . SER A 1 125 ? 9.954 -5.532 -14.119 1.00 93.62 125 SER A C 1
ATOM 1035 O O . SER A 1 125 ? 11.009 -6.164 -14.204 1.00 93.62 125 SER A O 1
ATOM 1037 N N . TYR A 1 126 ? 8.917 -5.965 -13.394 1.00 95.81 126 TYR A N 1
ATOM 1038 C CA . TYR A 1 126 ? 8.918 -7.226 -12.656 1.00 95.81 126 TYR A CA 1
ATOM 1039 C C . TYR A 1 126 ? 9.036 -8.419 -13.600 1.00 95.81 126 TYR A C 1
ATOM 1041 O O . TYR A 1 126 ? 9.927 -9.249 -13.439 1.00 95.81 126 TYR A O 1
ATOM 1049 N N . VAL A 1 127 ? 8.207 -8.466 -14.647 1.00 94.69 127 VAL A N 1
ATOM 1050 C CA . VAL A 1 127 ? 8.242 -9.544 -15.650 1.00 94.69 127 VAL A CA 1
ATOM 1051 C C . VAL A 1 127 ? 9.624 -9.655 -16.305 1.00 94.69 127 VAL A C 1
ATOM 1053 O O . VAL A 1 127 ? 10.127 -10.757 -16.516 1.00 94.69 127 VAL A O 1
ATOM 1056 N N . ASN A 1 128 ? 10.280 -8.527 -16.582 1.00 93.56 128 ASN A N 1
ATOM 1057 C CA . ASN A 1 128 ? 11.641 -8.508 -17.112 1.00 93.56 128 ASN A CA 1
ATOM 1058 C C . ASN A 1 128 ? 12.672 -9.009 -16.089 1.00 93.56 128 ASN A C 1
ATOM 1060 O O . ASN A 1 128 ? 13.571 -9.767 -16.454 1.00 93.56 128 ASN A O 1
ATOM 1064 N N . LYS A 1 129 ? 12.544 -8.626 -14.811 1.00 93.69 129 LYS A N 1
ATOM 1065 C CA . LYS A 1 129 ? 13.399 -9.116 -13.716 1.00 93.69 129 LYS A CA 1
ATOM 1066 C C . LYS A 1 129 ? 13.302 -10.630 -13.546 1.00 93.69 129 LYS A C 1
ATOM 1068 O O . LYS A 1 129 ? 14.334 -11.261 -13.352 1.00 93.69 129 LYS A O 1
ATOM 1073 N N . LEU A 1 130 ? 12.114 -11.215 -13.710 1.00 92.81 130 LEU A N 1
ATOM 1074 C CA . LEU A 1 130 ? 11.892 -12.666 -13.626 1.00 92.81 130 LEU A CA 1
ATOM 1075 C C . LEU A 1 130 ? 12.675 -13.486 -14.664 1.00 92.81 130 LEU A C 1
ATOM 1077 O O . LEU A 1 130 ? 12.842 -14.688 -14.486 1.00 92.81 130 LEU A O 1
ATOM 1081 N N . ARG A 1 131 ? 13.172 -12.856 -15.735 1.00 92.25 131 ARG A N 1
ATOM 1082 C CA . ARG A 1 131 ? 14.006 -13.512 -16.757 1.00 92.25 131 ARG A CA 1
ATOM 1083 C C . ARG A 1 131 ? 15.490 -13.576 -16.381 1.00 92.25 131 ARG A C 1
ATOM 1085 O O . ARG A 1 131 ? 16.264 -14.196 -17.105 1.00 92.25 131 ARG A O 1
ATOM 1092 N N . ARG A 1 132 ? 15.911 -12.902 -15.304 1.00 90.94 132 ARG A N 1
ATOM 1093 C CA . ARG A 1 132 ? 17.301 -12.926 -14.822 1.00 90.94 132 ARG A CA 1
ATOM 1094 C C . ARG A 1 132 ? 17.612 -14.256 -14.134 1.00 90.94 132 ARG A C 1
ATOM 1096 O O . ARG A 1 132 ? 16.711 -14.985 -13.734 1.00 90.94 132 ARG A O 1
ATOM 1103 N N . GLN A 1 133 ? 18.897 -14.555 -13.962 1.00 87.88 133 GLN A N 1
ATOM 1104 C CA . GLN A 1 133 ? 19.330 -15.694 -13.155 1.00 87.88 133 GLN A CA 1
ATOM 1105 C C . GLN A 1 133 ? 18.958 -15.444 -11.683 1.00 87.88 133 GLN A C 1
ATOM 1107 O O . GLN A 1 133 ? 19.331 -14.413 -11.129 1.00 87.88 133 GLN A O 1
ATOM 1112 N N . SER A 1 134 ? 18.217 -16.374 -11.074 1.00 89.38 134 SER A N 1
ATOM 1113 C CA . SER A 1 134 ? 17.784 -16.318 -9.665 1.00 89.38 134 SER A CA 1
ATOM 1114 C C . SER A 1 134 ? 17.023 -15.032 -9.285 1.00 89.38 134 SER A C 1
ATOM 1116 O O . SER A 1 134 ? 17.490 -14.265 -8.441 1.00 89.38 134 SER A O 1
ATOM 1118 N N . PRO A 1 135 ? 15.856 -14.760 -9.898 1.00 91.75 135 PRO A N 1
ATOM 1119 C CA . PRO A 1 135 ? 15.109 -13.538 -9.624 1.00 91.75 135 PRO A CA 1
ATOM 1120 C C . PRO A 1 135 ? 14.485 -13.554 -8.220 1.00 91.75 135 PRO A C 1
ATOM 1122 O O . PRO A 1 135 ? 14.024 -14.596 -7.750 1.00 91.75 135 PRO A O 1
ATOM 1125 N N . GLU A 1 136 ? 14.391 -12.388 -7.570 1.00 93.06 136 GLU A N 1
ATOM 1126 C CA . GLU A 1 136 ? 13.543 -12.250 -6.380 1.00 93.06 136 GLU A CA 1
ATOM 1127 C C . GLU A 1 136 ? 12.069 -12.358 -6.798 1.00 93.06 136 GLU A C 1
ATOM 1129 O O . GLU A 1 136 ? 11.594 -11.671 -7.707 1.00 93.06 136 GLU A O 1
ATOM 1134 N N . LEU A 1 137 ?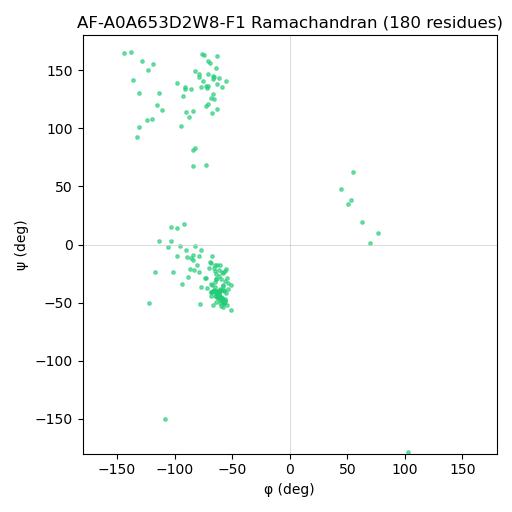 11.344 -13.269 -6.147 1.00 94.94 137 LEU A N 1
ATOM 1135 C CA . LEU A 1 137 ? 9.926 -13.497 -6.390 1.00 94.94 137 LEU A CA 1
ATOM 1136 C C . LEU A 1 137 ? 9.088 -12.750 -5.357 1.00 94.94 137 LEU A C 1
ATOM 1138 O O . LEU A 1 137 ? 9.368 -12.803 -4.156 1.00 94.94 137 LEU A O 1
ATOM 1142 N N . PHE A 1 138 ? 7.991 -12.148 -5.814 1.00 96.81 138 PHE A N 1
ATOM 1143 C CA . PHE A 1 138 ? 6.992 -11.596 -4.918 1.00 96.81 138 PHE A CA 1
ATOM 1144 C C . PHE A 1 138 ? 6.374 -12.715 -4.076 1.00 96.81 138 PHE A C 1
ATOM 1146 O O . PHE A 1 138 ? 5.733 -13.635 -4.596 1.00 96.81 138 PHE A O 1
ATOM 1153 N N . LYS A 1 139 ? 6.577 -12.639 -2.753 1.00 96.62 139 LYS A N 1
ATOM 1154 C CA . LYS A 1 139 ? 6.093 -13.620 -1.766 1.00 96.62 139 LYS A CA 1
ATOM 1155 C C . LYS A 1 139 ? 4.574 -13.506 -1.570 1.00 96.62 139 LYS A C 1
ATOM 1157 O O . LYS A 1 139 ? 4.106 -13.079 -0.514 1.00 96.62 139 LYS A O 1
ATOM 1162 N N . HIS A 1 140 ? 3.816 -13.872 -2.602 1.00 95.56 140 HIS A N 1
ATOM 1163 C CA . HIS A 1 140 ? 2.354 -13.787 -2.662 1.00 95.56 140 HIS A CA 1
ATOM 1164 C C . HIS A 1 140 ? 1.640 -14.787 -1.741 1.00 95.56 140 HIS A C 1
ATOM 1166 O O . HIS A 1 140 ? 0.488 -14.568 -1.384 1.00 95.56 140 HIS A O 1
ATOM 1172 N N . THR A 1 141 ? 2.313 -15.858 -1.313 1.00 95.81 141 THR A N 1
ATOM 1173 C CA . THR A 1 141 ? 1.774 -16.839 -0.355 1.00 95.81 141 THR A CA 1
ATOM 1174 C C . THR A 1 141 ? 1.789 -16.345 1.096 1.00 95.81 141 THR A C 1
ATOM 1176 O O . THR A 1 141 ? 1.269 -17.021 1.980 1.00 95.81 141 THR A O 1
ATOM 1179 N N . ALA A 1 142 ? 2.356 -15.163 1.365 1.00 95.94 142 ALA A N 1
ATOM 1180 C CA . ALA A 1 142 ? 2.355 -14.567 2.697 1.00 95.94 142 ALA A CA 1
ATOM 1181 C C . ALA A 1 142 ? 0.931 -14.227 3.176 1.00 95.94 142 ALA A C 1
ATOM 1183 O O . ALA A 1 142 ? 0.047 -13.883 2.382 1.00 95.94 142 ALA A O 1
ATOM 1184 N N . SER A 1 143 ? 0.739 -14.241 4.500 1.00 96.56 143 SER A N 1
ATOM 1185 C CA . SER A 1 143 ? -0.542 -13.944 5.164 1.00 96.56 143 SER A CA 1
ATOM 1186 C C . SER A 1 143 ? -1.097 -12.568 4.790 1.00 96.56 143 SER A C 1
ATOM 1188 O O . SER A 1 143 ? -2.307 -12.386 4.689 1.00 96.56 143 SER A O 1
ATOM 1190 N N . PHE A 1 144 ? -0.211 -11.609 4.522 1.00 97.62 144 PHE A N 1
ATOM 1191 C CA . PHE A 1 144 ? -0.556 -10.297 3.995 1.00 97.62 144 PHE A CA 1
ATOM 1192 C C . PHE A 1 144 ? 0.418 -9.904 2.884 1.00 97.62 144 PHE A C 1
ATOM 1194 O O . PHE A 1 144 ? 1.609 -10.216 2.930 1.00 97.62 144 PHE A O 1
ATOM 1201 N N . CYS A 1 145 ? -0.108 -9.265 1.844 1.00 98.31 145 CYS A N 1
ATOM 1202 C CA . CYS A 1 145 ? 0.650 -8.869 0.669 1.00 98.31 145 CYS A CA 1
ATOM 1203 C C . CYS A 1 145 ? 0.499 -7.370 0.452 1.00 98.31 145 CYS A C 1
ATOM 1205 O O . CYS A 1 145 ? -0.554 -6.905 0.016 1.00 98.31 145 CYS A O 1
ATOM 1207 N N . VAL A 1 146 ? 1.572 -6.641 0.747 1.00 98.44 146 VAL A N 1
ATOM 1208 C CA . VAL A 1 146 ? 1.700 -5.213 0.464 1.00 98.44 146 VAL A CA 1
ATOM 1209 C C . VAL A 1 146 ? 2.886 -5.039 -0.457 1.00 98.44 146 VAL A C 1
ATOM 1211 O O . VAL A 1 146 ? 4.024 -5.250 -0.049 1.00 98.44 146 VAL A O 1
ATOM 1214 N N . GLN A 1 147 ? 2.610 -4.722 -1.715 1.00 98.25 147 GLN A N 1
ATOM 1215 C CA . GLN A 1 147 ? 3.650 -4.552 -2.714 1.00 98.25 147 GLN A CA 1
ATOM 1216 C C . GLN A 1 147 ? 4.338 -3.200 -2.537 1.00 98.25 147 GLN A C 1
ATOM 1218 O O . GLN A 1 147 ? 3.669 -2.181 -2.338 1.00 98.25 147 GLN A O 1
ATOM 1223 N N . ASP A 1 148 ? 5.666 -3.194 -2.619 1.00 98.06 148 ASP A N 1
ATOM 1224 C CA . ASP A 1 148 ? 6.415 -1.948 -2.723 1.00 98.06 148 ASP A CA 1
ATOM 1225 C C . ASP A 1 148 ? 6.050 -1.217 -4.036 1.00 98.06 148 ASP A C 1
ATOM 1227 O O . ASP A 1 148 ? 5.877 -1.859 -5.076 1.00 98.06 148 ASP A O 1
ATOM 1231 N N . PRO A 1 149 ? 5.874 0.116 -4.015 1.00 96.50 149 PRO A N 1
ATOM 1232 C CA . PRO A 1 149 ? 5.482 0.887 -5.197 1.00 96.50 149 PRO A CA 1
ATOM 1233 C C . PRO A 1 149 ? 6.481 0.837 -6.366 1.00 96.50 149 PRO A C 1
ATOM 1235 O O . PRO A 1 149 ? 6.080 1.119 -7.500 1.00 96.50 149 PRO A O 1
ATOM 1238 N N . PHE A 1 150 ? 7.753 0.517 -6.112 1.00 95.50 150 PHE A N 1
ATOM 1239 C CA . PHE A 1 150 ? 8.822 0.539 -7.112 1.00 95.50 150 PHE A CA 1
ATOM 1240 C C . PHE A 1 150 ? 9.509 -0.820 -7.259 1.00 95.50 150 PHE A C 1
ATOM 1242 O O . PHE A 1 150 ? 9.604 -1.323 -8.380 1.00 95.50 150 PHE A O 1
ATOM 1249 N N . ASP A 1 151 ? 9.931 -1.441 -6.155 1.00 96.81 151 ASP A N 1
ATOM 1250 C CA . ASP A 1 151 ? 10.459 -2.807 -6.159 1.00 96.81 151 ASP A CA 1
ATOM 1251 C C . ASP A 1 151 ? 9.304 -3.813 -6.129 1.00 96.81 151 ASP A C 1
ATOM 1253 O O . ASP A 1 151 ? 8.911 -4.347 -5.094 1.00 96.81 151 ASP A O 1
ATOM 1257 N N . LEU A 1 152 ? 8.736 -4.096 -7.297 1.00 96.88 152 LEU A N 1
ATOM 1258 C CA . LEU A 1 152 ? 7.517 -4.902 -7.395 1.00 96.88 152 LEU A CA 1
ATOM 1259 C C . LEU A 1 152 ? 7.713 -6.375 -6.986 1.00 96.88 152 LEU A C 1
ATOM 1261 O O . LEU A 1 152 ? 6.721 -7.098 -6.854 1.00 96.88 152 LEU A O 1
ATOM 1265 N N . SER A 1 153 ? 8.958 -6.824 -6.781 1.00 96.81 153 SER A N 1
ATOM 1266 C CA . SER A 1 153 ? 9.272 -8.139 -6.209 1.00 96.81 153 SER A CA 1
ATOM 1267 C C . SER A 1 153 ? 9.168 -8.156 -4.682 1.00 96.81 153 SER A C 1
ATOM 1269 O O . SER A 1 153 ? 9.015 -9.212 -4.065 1.00 96.81 153 SER A O 1
ATOM 1271 N N . HIS A 1 154 ? 9.180 -6.984 -4.050 1.00 97.44 154 HIS A N 1
ATOM 1272 C CA . HIS A 1 154 ? 9.218 -6.856 -2.611 1.00 97.44 154 HIS A CA 1
ATOM 1273 C C . HIS A 1 154 ? 7.810 -6.801 -2.003 1.00 97.44 154 HIS A C 1
ATOM 1275 O O . HIS A 1 154 ? 7.055 -5.843 -2.167 1.00 97.44 154 HIS A O 1
ATOM 1281 N N . ASN A 1 155 ? 7.461 -7.834 -1.231 1.00 97.75 155 ASN A N 1
ATOM 1282 C CA . ASN A 1 155 ? 6.315 -7.790 -0.322 1.00 97.75 155 ASN A CA 1
ATOM 1283 C C . ASN A 1 155 ? 6.757 -7.216 1.034 1.00 97.75 155 ASN A C 1
ATOM 1285 O O . ASN A 1 155 ? 7.447 -7.888 1.801 1.00 97.75 155 ASN A O 1
ATOM 1289 N N . LEU A 1 156 ? 6.318 -6.001 1.348 1.00 97.56 156 LEU A N 1
ATOM 1290 C CA . LEU A 1 156 ? 6.649 -5.278 2.579 1.00 97.56 156 LEU A CA 1
ATOM 1291 C C . LEU A 1 156 ? 6.114 -5.964 3.842 1.00 97.56 156 LEU A C 1
ATOM 1293 O O . LEU A 1 156 ? 6.686 -5.812 4.917 1.00 97.56 156 LEU A O 1
ATOM 1297 N N . ALA A 1 157 ? 5.045 -6.752 3.711 1.00 96.31 157 ALA A N 1
ATOM 1298 C CA . ALA A 1 157 ? 4.446 -7.519 4.799 1.00 96.31 157 ALA A CA 1
ATOM 1299 C C . ALA A 1 157 ? 4.902 -8.992 4.810 1.00 96.31 157 ALA A C 1
ATOM 1301 O O . A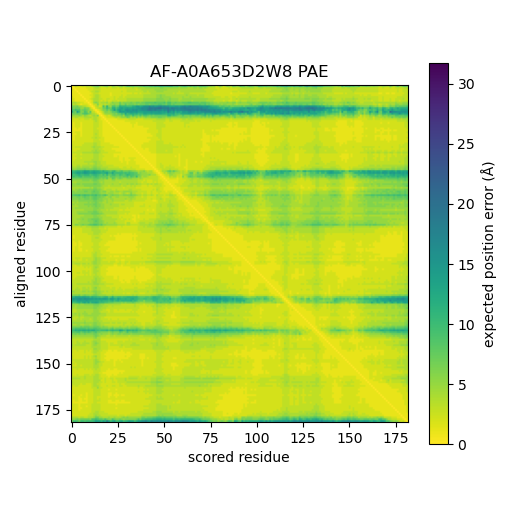LA A 1 157 ? 4.305 -9.817 5.498 1.00 96.31 157 ALA A O 1
ATOM 1302 N N . LYS A 1 158 ? 5.968 -9.357 4.075 1.00 94.50 158 LYS A N 1
ATOM 1303 C CA . LYS A 1 158 ? 6.406 -10.761 3.928 1.00 94.50 158 LYS A CA 1
ATOM 1304 C C . LYS A 1 158 ? 6.766 -11.478 5.229 1.00 94.50 158 LYS A C 1
ATOM 1306 O O . LYS A 1 158 ? 6.751 -12.703 5.255 1.00 94.50 158 LYS A O 1
ATOM 1311 N N . ALA A 1 159 ? 7.125 -10.731 6.271 1.00 92.19 159 ALA A N 1
ATOM 1312 C CA . ALA A 1 159 ? 7.462 -11.274 7.584 1.00 92.19 159 ALA A CA 1
ATOM 1313 C C . ALA A 1 159 ? 6.244 -11.415 8.515 1.00 92.19 159 ALA A C 1
ATOM 1315 O O . ALA A 1 159 ? 6.359 -12.037 9.567 1.00 92.19 159 ALA A O 1
ATOM 1316 N N . TRP A 1 160 ? 5.082 -10.857 8.150 1.00 93.12 160 TRP A N 1
ATOM 1317 C CA . TRP A 1 160 ? 3.894 -10.921 8.996 1.00 93.12 160 TRP A CA 1
ATOM 1318 C C . TRP A 1 160 ? 3.324 -12.334 9.026 1.00 93.12 160 TRP A C 1
ATOM 1320 O O . TRP A 1 160 ? 2.900 -12.900 8.010 1.00 93.12 160 TRP A O 1
ATOM 1330 N N . GLN A 1 161 ? 3.262 -12.881 10.232 1.00 93.00 161 GLN A N 1
ATOM 1331 C CA . GLN A 1 161 ? 2.594 -14.143 10.496 1.00 93.00 161 GLN A CA 1
ATOM 1332 C C . GLN A 1 161 ? 1.073 -13.954 10.514 1.00 93.00 161 GLN A C 1
ATOM 1334 O O . GLN A 1 161 ? 0.559 -12.841 10.643 1.00 93.00 161 GLN A O 1
ATOM 1339 N N . ALA A 1 162 ? 0.329 -15.056 10.411 1.00 95.12 162 ALA A N 1
ATOM 1340 C CA . ALA A 1 162 ? -1.129 -15.016 10.502 1.00 95.12 162 ALA A CA 1
ATOM 1341 C C . ALA A 1 162 ? -1.610 -14.417 11.841 1.00 95.12 162 ALA A C 1
ATOM 1343 O O . ALA A 1 162 ? -2.591 -13.678 11.867 1.00 95.12 162 ALA A O 1
ATOM 1344 N N . SER A 1 163 ? -0.886 -14.672 12.937 1.00 94.31 163 SER A N 1
ATOM 1345 C CA . SER A 1 163 ? -1.114 -14.061 14.254 1.00 94.31 163 SER A CA 1
ATOM 1346 C C . SER A 1 163 ? -1.013 -12.534 14.206 1.00 94.31 163 SER A C 1
ATOM 1348 O O . SER A 1 163 ? -1.934 -11.853 14.654 1.00 94.31 163 SER A O 1
ATOM 1350 N N . THR A 1 164 ? 0.046 -11.997 13.594 1.00 94.56 164 THR A N 1
ATOM 1351 C CA . THR A 1 164 ? 0.240 -10.556 13.385 1.00 94.56 164 THR A CA 1
ATOM 1352 C C . THR A 1 164 ? -0.895 -9.951 12.562 1.00 94.56 164 THR A C 1
ATOM 1354 O O . THR A 1 164 ? -1.451 -8.922 12.941 1.00 94.56 164 THR A O 1
ATOM 1357 N N . VAL A 1 165 ? -1.292 -10.603 11.462 1.00 96.25 165 VAL A N 1
ATOM 1358 C CA . VAL A 1 165 ? -2.414 -10.145 10.621 1.00 96.25 165 VAL A CA 1
ATOM 1359 C C . VAL A 1 165 ? -3.718 -10.112 11.418 1.00 96.25 165 VAL A C 1
ATOM 1361 O O . VAL A 1 165 ? -4.445 -9.120 11.367 1.00 96.25 165 VAL A O 1
ATOM 1364 N N . ASN A 1 166 ? -4.002 -11.162 12.191 1.00 96.75 166 ASN A N 1
ATOM 1365 C CA . ASN A 1 166 ? -5.204 -11.245 13.020 1.00 96.75 166 ASN A CA 1
ATOM 1366 C C . ASN A 1 166 ? -5.217 -10.171 14.114 1.00 96.75 166 ASN A C 1
ATOM 1368 O O . ASN A 1 166 ? -6.238 -9.506 14.298 1.00 96.75 166 ASN A O 1
ATOM 1372 N N . LYS A 1 167 ? -4.083 -9.952 14.790 1.00 96.25 167 LYS A N 1
ATOM 1373 C CA . LYS A 1 167 ? -3.914 -8.879 15.778 1.00 96.25 167 LYS A CA 1
ATOM 1374 C C . LYS A 1 167 ? -4.132 -7.511 15.135 1.00 96.25 167 LYS A C 1
ATOM 1376 O O . LYS A 1 167 ? -4.946 -6.737 15.627 1.00 96.25 167 LYS A O 1
ATOM 1381 N N . PHE A 1 168 ? -3.482 -7.231 14.005 1.00 96.94 168 PHE A N 1
ATOM 1382 C CA . PHE A 1 168 ? -3.645 -5.972 13.275 1.00 96.94 168 PHE A CA 1
ATOM 1383 C C . PHE A 1 168 ? -5.103 -5.727 12.863 1.00 96.94 168 PHE A C 1
ATOM 1385 O O . PHE A 1 168 ? -5.642 -4.647 13.110 1.00 96.94 168 PHE A O 1
ATOM 1392 N N . LYS A 1 169 ? -5.769 -6.744 12.301 1.00 97.94 169 LYS A N 1
ATOM 1393 C CA . LYS A 1 169 ? -7.186 -6.685 11.921 1.00 97.94 169 LYS A CA 1
ATOM 1394 C C . LYS A 1 169 ? -8.086 -6.392 13.125 1.00 97.94 169 LYS A C 1
ATOM 1396 O O . LYS A 1 169 ? -8.964 -5.535 13.032 1.00 97.94 169 LYS A O 1
ATOM 1401 N N . ALA A 1 170 ? -7.860 -7.071 14.251 1.00 98.25 170 ALA A N 1
ATOM 1402 C CA . ALA A 1 170 ? -8.611 -6.849 15.485 1.00 98.25 170 ALA A CA 1
ATOM 1403 C C . ALA A 1 170 ? -8.416 -5.423 16.021 1.00 98.25 170 ALA A C 1
ATOM 1405 O O . ALA A 1 170 ? -9.394 -4.746 16.335 1.00 98.25 170 ALA A O 1
ATOM 1406 N N . LEU A 1 171 ? -7.174 -4.932 16.045 1.00 97.94 171 LEU A N 1
ATOM 1407 C CA . LEU A 1 171 ? -6.847 -3.571 16.474 1.00 97.94 171 LEU A CA 1
ATOM 1408 C C . LEU A 1 171 ? -7.469 -2.510 15.565 1.00 97.94 171 LEU A C 1
ATOM 1410 O O . LEU A 1 171 ? -7.999 -1.516 16.059 1.00 97.94 171 LEU A O 1
ATOM 1414 N N . CYS A 1 172 ? -7.455 -2.725 14.248 1.00 98.38 172 CYS A N 1
ATOM 1415 C CA . CYS A 1 172 ? -8.164 -1.873 13.295 1.00 98.38 172 CYS A CA 1
ATOM 1416 C C . CYS A 1 172 ? -9.668 -1.843 13.592 1.00 98.38 172 CYS A C 1
ATOM 1418 O O . CYS A 1 172 ? -10.253 -0.767 13.668 1.00 98.38 172 CYS A O 1
ATOM 1420 N N . ASN A 1 173 ? -10.295 -2.996 13.841 1.00 98.56 173 ASN A N 1
ATOM 1421 C CA . ASN A 1 173 ? -11.718 -3.038 14.176 1.00 98.56 173 ASN A CA 1
ATOM 1422 C C . ASN A 1 173 ? -12.038 -2.292 15.486 1.00 98.56 173 ASN A C 1
ATOM 1424 O O . ASN A 1 173 ? -12.965 -1.487 15.512 1.00 98.56 173 ASN A O 1
ATOM 1428 N N . LEU A 1 174 ? -11.250 -2.509 16.544 1.00 98.31 174 LEU A N 1
ATOM 1429 C CA . LEU A 1 174 ? -11.409 -1.809 17.826 1.00 98.31 174 LEU A CA 1
ATOM 1430 C C . LEU A 1 174 ? -11.217 -0.295 17.677 1.00 98.31 174 LEU A C 1
ATOM 1432 O O . LEU A 1 174 ? -12.005 0.487 18.202 1.00 98.31 174 LEU A O 1
ATOM 1436 N N . SER A 1 175 ? -10.209 0.125 16.911 1.00 98.12 175 SER A N 1
ATOM 1437 C CA . SER A 1 175 ? -9.924 1.545 16.669 1.00 98.12 175 SER A CA 1
ATOM 1438 C C . SER A 1 175 ? -11.038 2.211 15.863 1.00 98.12 175 SER A C 1
ATOM 1440 O O . SER A 1 175 ? -11.445 3.325 16.178 1.00 98.12 175 SER A O 1
ATOM 1442 N N . TYR A 1 176 ? -11.583 1.511 14.862 1.00 98.31 176 TYR A N 1
ATOM 1443 C CA . TYR A 1 176 ? -12.763 1.963 14.128 1.00 98.31 176 TYR A CA 1
ATOM 1444 C C . TYR A 1 176 ? -13.979 2.126 15.049 1.00 98.31 176 TYR A C 1
ATOM 1446 O O . TYR A 1 176 ? -14.630 3.166 15.004 1.00 98.31 176 TYR A O 1
ATOM 1454 N N . GLN A 1 177 ? -14.269 1.134 15.898 1.00 97.94 177 GLN A N 1
ATOM 1455 C CA . GLN A 1 177 ? -15.385 1.191 16.848 1.00 97.94 177 GLN A CA 1
ATOM 1456 C C . GLN A 1 177 ? -15.235 2.359 17.826 1.00 97.94 177 GLN A C 1
ATOM 1458 O O . GLN A 1 177 ? -16.185 3.116 18.011 1.00 97.94 177 GLN A O 1
ATOM 1463 N N . HIS A 1 178 ? -14.036 2.545 18.383 1.00 96.81 178 HIS A N 1
ATOM 1464 C CA . HIS A 1 178 ? -13.740 3.649 19.289 1.00 96.81 178 HIS A CA 1
ATOM 1465 C C . HIS A 1 178 ? -13.965 5.008 18.613 1.00 96.81 178 HIS A C 1
ATOM 1467 O O . HIS A 1 178 ? -14.757 5.809 19.101 1.00 96.81 178 HIS A O 1
ATOM 1473 N N . LEU A 1 179 ? -13.363 5.237 17.441 1.00 95.88 179 LEU A N 1
ATOM 1474 C CA . LEU A 1 179 ? -13.527 6.490 16.692 1.00 95.88 179 LEU A CA 1
ATOM 1475 C C . LEU A 1 179 ? -14.954 6.723 16.179 1.00 95.88 179 LEU A C 1
ATOM 1477 O O . LEU A 1 179 ? -15.291 7.846 15.829 1.00 95.88 179 LEU A O 1
ATOM 1481 N N . ASN A 1 180 ? -15.778 5.679 16.072 1.00 91.69 180 ASN A N 1
ATOM 1482 C CA . ASN A 1 180 ? -17.182 5.810 15.684 1.00 91.69 180 ASN A CA 1
ATOM 1483 C C . ASN A 1 180 ? -18.110 6.110 16.872 1.00 91.69 180 ASN A C 1
ATOM 1485 O O . ASN A 1 180 ? -19.282 6.396 16.651 1.00 91.69 180 ASN A O 1
ATOM 1489 N N . SER A 1 181 ? -17.608 5.988 18.103 1.00 91.31 181 SER A N 1
ATOM 1490 C CA . SER A 1 181 ? -18.341 6.298 19.338 1.00 91.31 181 SER A CA 1
ATOM 1491 C C . SER A 1 181 ? -18.034 7.685 19.913 1.00 91.31 181 SER A C 1
ATOM 1493 O O . SER A 1 181 ? -18.714 8.102 20.847 1.00 91.31 181 SER A O 1
ATOM 1495 N N . LEU A 1 182 ? -17.014 8.360 19.371 1.00 85.75 182 LEU A N 1
ATOM 1496 C CA . LEU A 1 182 ? -16.685 9.762 19.640 1.00 85.75 182 LEU A CA 1
ATOM 1497 C C . LEU A 1 182 ? -17.596 10.686 18.827 1.00 85.75 182 LEU A C 1
ATOM 1499 O O . LEU A 1 182 ? -17.965 11.745 19.375 1.00 85.75 182 LEU A O 1
#